Protein AF-A0A7J6R3Y2-F1 (afdb_monomer_lite)

Secondary structure (DSSP, 8-state):
--------------------------------TT----HHHHHHHHHHHHHH-HHHHHHHHHHHHHHHHHHHHT-HHHHHHHHHH--TTSS-HHHHHHHHHIIIIIS--HHHHHHHHHHH---TTTSTTTTTHHHHHHHH--GGGHHHHHHHHHIIIIIS---TT-B--TTT-TTSTT-BHHHHHHHTT-HHHHHHHHHTT--TT-S--

InterPro domains:
  IPR036770 Ankyrin repeat-containing domain superfamily [G3DSA:1.25.40.20] (41-209)
  IPR036770 Ankyrin repeat-containing domain superfamily [SSF48403] (66-205)

Organism: Perkinsus olseni (NCBI:txid32597)

Sequence (209 aa):
MVIRSSSRQGAEISVGTLGFDRGTPTTASLGTVLYFRDEQAEEERISALKAEDPIAWQDCYVSSLALRKACEAGLKEDVKEILAAAHSGDFVPSLVHSAFLDACVARLDGEIARLLVHHGGLLVKGIPGNENLVHRVCERATPEHFTKAKHMLQTLVVDLSMDINASCTLEERPDMFGHTALALAVQWRNPPLALELLALGADPNKGHR

Radius of gyration: 26.38 Å; chains: 1; bounding box: 68×70×86 Å

Structure (mmCIF, N/CA/C/O backbone):
data_AF-A0A7J6R3Y2-F1
#
_entry.id   AF-A0A7J6R3Y2-F1
#
loop_
_atom_site.group_PDB
_atom_site.id
_atom_site.type_symbol
_atom_site.label_atom_id
_atom_site.label_alt_id
_atom_site.label_comp_id
_atom_site.label_asym_id
_atom_site.label_entity_id
_atom_site.label_seq_id
_atom_site.pdbx_PDB_ins_code
_atom_site.Cartn_x
_atom_site.Cartn_y
_atom_site.Cartn_z
_atom_site.occupancy
_atom_site.B_iso_or_equiv
_atom_site.auth_seq_id
_atom_site.auth_comp_id
_atom_site.auth_asym_id
_atom_site.auth_atom_id
_atom_site.pdbx_PDB_model_num
ATOM 1 N N . MET A 1 1 ? -46.897 -54.000 59.826 1.00 32.03 1 MET A N 1
ATOM 2 C CA . MET A 1 1 ? -46.093 -52.769 59.685 1.00 32.03 1 MET A CA 1
ATOM 3 C C . MET A 1 1 ? -46.312 -52.234 58.269 1.00 32.03 1 MET A C 1
ATOM 5 O O . MET A 1 1 ? -46.019 -52.978 57.351 1.00 32.03 1 MET A O 1
ATOM 9 N N . VAL A 1 2 ? -46.910 -51.031 58.156 1.00 32.03 2 VAL A N 1
ATOM 10 C CA . VAL A 1 2 ? -46.904 -50.046 57.029 1.00 32.03 2 VAL A CA 1
ATOM 11 C C . VAL A 1 2 ? -47.327 -50.564 55.630 1.00 32.03 2 VAL A C 1
ATOM 13 O O . VAL A 1 2 ? -46.645 -51.384 55.040 1.00 32.03 2 VAL A O 1
ATOM 16 N N . ILE A 1 3 ? -48.547 -50.304 55.131 1.00 29.97 3 ILE A N 1
ATOM 17 C CA . ILE A 1 3 ? -49.085 -49.114 54.409 1.00 29.97 3 ILE A CA 1
ATOM 18 C C . ILE A 1 3 ? -48.429 -48.823 53.035 1.00 29.97 3 ILE A C 1
ATOM 20 O O . ILE A 1 3 ? -47.218 -48.802 52.880 1.00 29.97 3 ILE A O 1
ATOM 24 N N . ARG A 1 4 ? -49.315 -48.601 52.051 1.00 30.92 4 ARG A N 1
ATOM 25 C CA . ARG A 1 4 ? -49.162 -48.397 50.598 1.00 30.92 4 ARG A CA 1
ATOM 26 C C . ARG A 1 4 ? -48.256 -47.228 50.141 1.00 30.92 4 ARG A C 1
ATOM 28 O O . ARG A 1 4 ? -48.195 -46.194 50.793 1.00 30.92 4 ARG A O 1
ATOM 35 N N . SER A 1 5 ? -47.862 -47.343 48.863 1.00 30.81 5 SER A N 1
ATOM 36 C CA . SER A 1 5 ? -47.903 -46.331 47.776 1.00 30.81 5 SER A CA 1
ATOM 37 C C . SER A 1 5 ? -46.622 -45.597 47.328 1.00 30.81 5 SER A C 1
ATOM 39 O O . SER A 1 5 ? -45.884 -45.042 48.128 1.00 30.81 5 SER A O 1
ATOM 41 N N . SER A 1 6 ? -46.514 -45.521 45.990 1.00 32.22 6 SER A N 1
ATOM 42 C CA . SER A 1 6 ? -46.007 -44.413 45.158 1.00 32.22 6 SER A CA 1
ATOM 43 C C . SER A 1 6 ? -44.510 -44.270 44.844 1.00 32.22 6 SER A C 1
ATOM 45 O O . SER A 1 6 ? -43.692 -44.003 45.709 1.00 32.22 6 SER A O 1
ATOM 47 N N . SER A 1 7 ? -44.248 -44.306 43.526 1.00 34.66 7 SER A N 1
ATOM 48 C CA . SER A 1 7 ? -43.478 -43.341 42.716 1.00 34.66 7 SER A CA 1
ATOM 49 C C . SER A 1 7 ? -42.093 -42.896 43.199 1.00 34.66 7 SER A C 1
ATOM 51 O O . SER A 1 7 ? -41.984 -42.191 44.197 1.00 34.66 7 SER A O 1
ATOM 53 N N . ARG A 1 8 ? -41.064 -43.135 42.370 1.00 35.56 8 ARG A N 1
ATOM 54 C CA . ARG A 1 8 ? -40.227 -42.063 41.792 1.00 35.56 8 ARG A CA 1
ATOM 55 C C . ARG A 1 8 ? -39.184 -42.610 40.817 1.00 35.56 8 ARG A C 1
ATOM 57 O O . ARG A 1 8 ? -38.510 -43.596 41.088 1.00 35.56 8 ARG A O 1
ATOM 64 N N . GLN A 1 9 ? -39.079 -41.911 39.692 1.00 36.34 9 GLN A N 1
ATOM 65 C CA . GLN A 1 9 ? -37.972 -41.949 38.743 1.00 36.34 9 GLN A CA 1
ATOM 66 C C . GLN A 1 9 ? -36.638 -41.711 39.465 1.00 36.34 9 GLN A C 1
ATOM 68 O O . GLN A 1 9 ? -36.515 -40.758 40.235 1.00 36.34 9 GLN A O 1
ATOM 73 N N . GLY A 1 10 ? -35.648 -42.555 39.180 1.00 31.84 10 GLY A N 1
ATOM 74 C CA . GLY A 1 10 ? -34.243 -42.334 39.498 1.00 31.84 10 GLY A CA 1
ATOM 75 C C . GLY A 1 10 ? -33.459 -42.301 38.193 1.00 31.84 10 GLY A C 1
ATOM 76 O O . GLY A 1 10 ? -33.460 -43.278 37.452 1.00 31.84 10 GLY A O 1
ATOM 77 N N . ALA A 1 11 ? -32.865 -41.150 37.895 1.00 30.83 11 ALA A N 1
ATOM 78 C CA . ALA A 1 11 ? -31.936 -40.961 36.794 1.00 30.83 11 ALA A CA 1
ATOM 79 C C . ALA A 1 11 ? -30.619 -41.685 37.110 1.00 30.83 11 ALA A C 1
ATOM 81 O O . ALA A 1 11 ? -29.986 -41.388 38.123 1.00 30.83 11 ALA A O 1
ATOM 82 N N . GLU A 1 12 ? -30.199 -42.605 36.243 1.00 32.31 12 GLU A N 1
ATOM 83 C CA . GLU A 1 12 ? -28.845 -43.153 36.269 1.00 32.31 12 GLU A CA 1
ATOM 84 C C . GLU A 1 12 ? -27.931 -42.291 35.395 1.00 32.31 12 GLU A C 1
ATOM 86 O O . GLU A 1 12 ? -28.090 -42.178 34.181 1.00 32.31 12 GLU A O 1
ATOM 91 N N . ILE A 1 13 ? -26.971 -41.657 36.062 1.00 31.17 13 ILE A N 1
ATOM 92 C CA . ILE A 1 13 ? -25.821 -40.984 35.472 1.00 31.17 13 ILE A CA 1
ATOM 93 C C . ILE A 1 13 ? -24.807 -42.077 35.123 1.00 31.17 13 ILE A C 1
ATOM 95 O O . ILE A 1 13 ? -24.330 -42.772 36.017 1.00 31.17 13 ILE A O 1
ATOM 99 N N . SER A 1 14 ? -24.445 -42.209 33.847 1.00 32.06 14 SER A N 1
ATOM 100 C CA . SER A 1 14 ? -23.273 -42.982 33.421 1.00 32.06 14 SER A CA 1
ATOM 101 C C . SER A 1 14 ? -22.237 -42.042 32.810 1.00 32.06 14 SER A C 1
ATOM 103 O O . SER A 1 14 ? -22.471 -41.413 31.781 1.00 32.06 14 SER A O 1
ATOM 105 N N . VAL A 1 15 ? -21.101 -41.933 33.499 1.00 30.45 15 VAL A N 1
ATOM 106 C CA . VAL A 1 15 ? -19.889 -41.209 33.101 1.00 30.45 15 VAL A CA 1
ATOM 107 C C . VAL A 1 15 ? -18.922 -42.204 32.451 1.00 30.45 15 VAL A C 1
ATOM 109 O O . VAL A 1 15 ? -18.693 -43.275 33.006 1.00 30.45 15 VAL A O 1
ATOM 112 N N . GLY A 1 16 ? -18.312 -41.817 31.326 1.00 27.28 16 GLY A N 1
ATOM 113 C CA . GLY A 1 16 ? -17.195 -42.513 30.667 1.00 27.28 16 GLY A CA 1
ATOM 114 C C . GLY A 1 16 ? -17.531 -42.837 29.211 1.00 27.28 16 GLY A C 1
ATOM 115 O O . GLY A 1 16 ? -18.373 -43.676 28.933 1.00 27.28 16 GLY A O 1
ATOM 116 N N . THR A 1 17 ? -16.920 -42.215 28.205 1.00 30.12 17 THR A N 1
ATOM 117 C CA . THR A 1 17 ? -15.479 -42.303 27.932 1.00 30.12 17 THR A CA 1
ATOM 118 C C . THR A 1 17 ? -15.053 -41.116 27.058 1.00 30.12 17 THR A C 1
ATOM 120 O O . THR A 1 17 ? -15.631 -40.890 25.998 1.00 30.12 17 THR A O 1
ATOM 123 N N . LEU A 1 18 ? -14.047 -40.354 27.499 1.00 30.80 18 LEU A N 1
ATOM 124 C CA . LEU A 1 18 ? -13.395 -39.294 26.722 1.00 30.80 18 LEU A CA 1
ATOM 125 C C . LEU A 1 18 ? -12.544 -39.925 25.611 1.00 30.80 18 LEU A C 1
ATOM 127 O O . LEU A 1 18 ? -11.409 -40.339 25.844 1.00 30.80 18 LEU A O 1
ATOM 131 N N . GLY A 1 19 ? -13.102 -39.999 24.405 1.00 28.12 19 GLY A N 1
ATOM 132 C CA . GLY A 1 19 ? -12.339 -40.210 23.181 1.00 28.12 19 GLY A CA 1
ATOM 133 C C . GLY A 1 19 ? -11.691 -38.896 22.753 1.00 28.12 19 GLY A C 1
ATOM 134 O O . GLY A 1 19 ? -12.372 -37.996 22.273 1.00 28.12 19 GLY A O 1
ATOM 135 N N . PHE A 1 20 ? -10.380 -38.780 22.964 1.00 32.75 20 PHE A N 1
ATOM 136 C CA . PHE A 1 20 ? -9.537 -37.741 22.376 1.00 32.75 20 PHE A CA 1
ATOM 137 C C . PHE A 1 20 ? -9.461 -37.979 20.863 1.00 32.75 20 PHE A C 1
ATOM 139 O O . PHE A 1 20 ? -8.591 -38.715 20.394 1.00 32.75 20 PHE A O 1
ATOM 146 N N . ASP A 1 21 ? -10.373 -37.376 20.103 1.00 31.25 21 ASP A N 1
ATOM 147 C CA . ASP A 1 21 ? -10.231 -37.310 18.653 1.00 31.25 21 ASP A CA 1
ATOM 148 C C . ASP A 1 21 ? -9.335 -36.114 18.319 1.00 31.25 21 ASP A C 1
ATOM 150 O O . ASP A 1 21 ? -9.649 -34.956 18.611 1.00 31.25 21 ASP A O 1
ATOM 154 N N . ARG A 1 22 ? -8.141 -36.414 17.804 1.00 33.34 22 ARG A N 1
ATOM 155 C CA . ARG A 1 22 ? -7.141 -35.419 17.412 1.00 33.34 22 ARG A CA 1
ATOM 156 C C . ARG A 1 22 ? -7.650 -34.711 16.165 1.00 33.34 22 ARG A C 1
ATOM 158 O O . ARG A 1 22 ? -7.383 -35.149 15.050 1.00 33.34 22 ARG A O 1
ATOM 165 N N . GLY A 1 23 ? -8.374 -33.617 16.381 1.00 28.16 23 GLY A N 1
ATOM 166 C CA . GLY A 1 23 ? -8.773 -32.692 15.332 1.00 28.16 23 GLY A CA 1
ATOM 167 C C . GLY A 1 23 ? -7.561 -32.292 14.495 1.00 28.16 23 GLY A C 1
ATOM 168 O O . GLY A 1 23 ? -6.593 -31.718 14.993 1.00 28.16 23 GLY A O 1
ATOM 169 N N . THR A 1 24 ? -7.622 -32.625 13.211 1.00 30.45 24 THR A N 1
ATOM 170 C CA . THR A 1 24 ? -6.847 -31.971 12.160 1.00 30.45 24 THR A CA 1
ATOM 171 C C . THR A 1 24 ? -6.959 -30.453 12.331 1.00 30.45 24 THR A C 1
ATOM 173 O O . THR A 1 24 ? -8.055 -29.986 12.649 1.00 30.45 24 THR A O 1
ATOM 176 N N . PRO A 1 25 ? -5.885 -29.669 12.130 1.00 31.06 25 PRO A N 1
ATOM 177 C CA . PRO A 1 25 ? -5.959 -28.222 12.250 1.00 31.06 25 PRO A CA 1
ATOM 178 C C . PRO A 1 25 ? -6.818 -27.699 11.100 1.00 31.06 25 PRO A C 1
ATOM 180 O O . PRO A 1 25 ? -6.343 -27.481 9.988 1.00 31.06 25 PRO A O 1
ATOM 183 N N . THR A 1 26 ? -8.114 -27.549 11.357 1.00 29.88 26 THR A N 1
ATO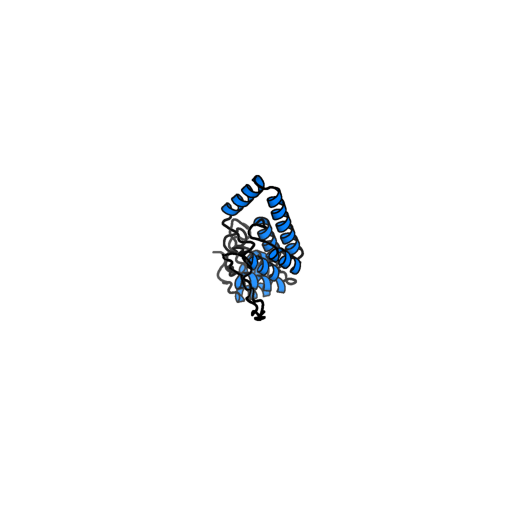M 184 C CA . THR A 1 26 ? -9.007 -26.793 10.497 1.00 29.88 26 THR A CA 1
ATOM 185 C C . THR A 1 26 ? -8.473 -25.373 10.527 1.00 29.88 26 THR A C 1
ATOM 187 O O . THR A 1 26 ? -8.480 -24.729 11.574 1.00 29.88 26 THR A O 1
ATOM 190 N N . THR A 1 27 ? -7.936 -24.920 9.398 1.00 34.81 27 THR A N 1
ATOM 191 C CA . THR A 1 27 ? -7.616 -23.520 9.130 1.00 34.81 27 THR A CA 1
ATOM 192 C C . THR A 1 27 ? -8.840 -22.695 9.492 1.00 34.81 27 THR A C 1
ATOM 194 O O . THR A 1 27 ? -9.813 -22.661 8.737 1.00 34.81 27 THR A O 1
ATOM 197 N N . ALA A 1 28 ? -8.821 -22.110 10.689 1.00 32.22 28 ALA A N 1
ATOM 198 C CA . ALA A 1 28 ? -9.821 -21.162 11.120 1.00 32.22 28 ALA A CA 1
ATOM 199 C C . ALA A 1 28 ? -9.834 -20.057 10.070 1.00 32.22 28 ALA A C 1
ATOM 201 O O . ALA A 1 28 ? -8.809 -19.423 9.815 1.00 32.22 28 ALA A O 1
ATOM 202 N N . SER A 1 29 ? -10.974 -19.886 9.409 1.00 36.78 29 SER A N 1
ATOM 203 C CA . SER A 1 29 ? -11.235 -18.704 8.612 1.00 36.78 29 SER A CA 1
ATOM 204 C C . SER A 1 29 ? -11.040 -17.510 9.540 1.00 36.78 29 SER A C 1
ATOM 206 O O . SER A 1 29 ? -11.885 -17.265 10.404 1.00 36.78 29 SER A O 1
ATOM 208 N N . LEU A 1 30 ? -9.906 -16.821 9.418 1.00 43.78 30 LEU A N 1
ATOM 209 C CA . LEU A 1 30 ? -9.722 -15.499 9.994 1.00 43.78 30 LEU A CA 1
ATOM 210 C C . LEU A 1 30 ? -10.855 -14.646 9.424 1.00 43.78 30 LEU A C 1
ATOM 212 O O . LEU A 1 30 ? -10.861 -14.321 8.238 1.00 43.78 30 LEU A O 1
ATOM 216 N N . GLY A 1 31 ? -11.891 -14.426 10.235 1.00 50.31 31 GLY A N 1
ATOM 217 C CA . GLY A 1 31 ? -13.045 -13.628 9.848 1.00 50.31 31 GLY A CA 1
ATOM 218 C C . GLY A 1 31 ? -12.569 -12.243 9.434 1.00 50.31 31 GLY A C 1
ATOM 219 O O . GLY A 1 31 ? -11.625 -11.717 10.013 1.00 50.31 31 GLY A O 1
ATOM 220 N N . THR A 1 32 ? -13.175 -11.665 8.403 1.00 59.12 32 THR A N 1
ATOM 221 C CA . THR A 1 32 ? -12.821 -10.324 7.931 1.00 59.12 32 THR A CA 1
ATOM 222 C C . THR A 1 32 ? -13.175 -9.298 9.012 1.00 59.12 32 THR A C 1
ATOM 224 O O . THR A 1 32 ? -14.333 -8.918 9.173 1.00 59.12 32 THR A O 1
ATOM 227 N N . VAL A 1 33 ? -12.176 -8.882 9.787 1.00 59.94 33 VAL A N 1
ATOM 228 C CA . VAL A 1 33 ? -12.306 -7.981 10.938 1.00 59.94 33 VAL A CA 1
ATOM 229 C C . VAL A 1 33 ? -12.443 -6.524 10.491 1.00 59.94 33 VAL A C 1
ATOM 231 O O . VAL A 1 33 ? -13.285 -5.802 11.013 1.00 59.94 33 VAL A O 1
ATOM 234 N N . LEU A 1 34 ? -11.671 -6.089 9.490 1.00 60.53 34 LEU A N 1
ATOM 235 C CA . LEU A 1 34 ? -11.664 -4.687 9.029 1.00 60.53 34 LEU A CA 1
ATOM 236 C C . LEU A 1 34 ? -12.665 -4.413 7.896 1.00 60.53 34 LEU A C 1
ATOM 238 O O . LEU A 1 34 ? -12.470 -3.453 7.164 1.00 60.53 34 LEU A O 1
ATOM 242 N N . TYR A 1 35 ? -13.695 -5.250 7.713 1.00 58.34 35 TYR A N 1
ATOM 243 C CA . TYR A 1 35 ? -14.605 -5.156 6.565 1.00 58.34 35 TYR A CA 1
ATOM 244 C C . TYR A 1 35 ? -15.147 -3.731 6.376 1.00 58.34 35 TYR A C 1
ATOM 246 O O . TYR A 1 35 ? -15.948 -3.249 7.180 1.00 58.34 35 TYR A O 1
ATOM 254 N N . PHE A 1 36 ? -14.741 -3.082 5.284 1.00 62.62 36 PHE A N 1
ATOM 255 C CA . PHE A 1 36 ? -15.231 -1.759 4.921 1.00 62.62 36 PHE A CA 1
ATOM 256 C C . PHE A 1 36 ? -16.515 -1.897 4.109 1.00 62.62 36 PHE A C 1
ATOM 258 O O . PHE A 1 36 ? -16.525 -2.474 3.019 1.00 62.62 36 PHE A O 1
ATOM 265 N N . ARG A 1 37 ? -17.618 -1.386 4.666 1.00 57.72 37 ARG A N 1
ATOM 266 C CA . ARG A 1 37 ? -18.842 -1.124 3.901 1.00 57.72 37 ARG A CA 1
ATOM 267 C C . ARG A 1 37 ? -18.604 0.045 2.939 1.00 57.72 37 ARG A C 1
ATOM 269 O O . ARG A 1 37 ? -17.533 0.642 2.927 1.00 57.72 37 ARG A O 1
ATOM 276 N N . ASP A 1 38 ? -19.621 0.344 2.137 1.00 69.88 38 ASP A N 1
ATOM 277 C CA . ASP A 1 38 ? -19.720 1.611 1.412 1.00 69.88 38 ASP A CA 1
ATOM 278 C C . ASP A 1 38 ? -19.323 2.801 2.310 1.00 69.88 38 ASP A C 1
ATOM 280 O O . ASP A 1 38 ? -19.672 2.818 3.495 1.00 69.88 38 ASP A O 1
ATOM 284 N N . GLU A 1 39 ? -18.579 3.762 1.755 1.00 69.81 39 GLU A N 1
ATOM 285 C CA . GLU A 1 39 ? -17.959 4.870 2.502 1.00 69.81 39 GLU A CA 1
ATOM 286 C C . GLU A 1 39 ? -19.005 5.643 3.315 1.00 69.81 39 GLU A C 1
ATOM 288 O O . GLU A 1 39 ? -18.815 5.882 4.507 1.00 69.81 39 GLU A O 1
ATOM 293 N N . GLN A 1 40 ? -20.165 5.913 2.709 1.00 75.19 40 GLN A N 1
ATOM 294 C CA . GLN A 1 40 ? -21.273 6.616 3.358 1.00 75.19 40 GLN A CA 1
ATOM 295 C C . GLN A 1 40 ? -21.840 5.839 4.548 1.00 75.19 40 GLN A C 1
ATOM 297 O O . GLN A 1 40 ? -22.025 6.396 5.629 1.00 75.19 40 GLN A O 1
ATOM 302 N N . ALA A 1 41 ? -22.073 4.535 4.385 1.00 77.69 41 ALA A N 1
ATOM 303 C CA . ALA A 1 41 ? -22.613 3.694 5.454 1.00 77.69 41 ALA A CA 1
ATOM 304 C C . ALA A 1 41 ? -21.674 3.626 6.669 1.00 77.69 41 ALA A C 1
ATOM 306 O O . ALA A 1 41 ? -22.111 3.460 7.811 1.00 77.69 41 ALA A O 1
ATOM 307 N N . GLU A 1 42 ? -20.376 3.737 6.424 1.00 77.56 42 GLU A N 1
ATOM 308 C CA . GLU A 1 42 ? -19.362 3.668 7.458 1.00 77.56 42 GLU A CA 1
ATOM 309 C C . GLU A 1 42 ? -19.137 5.022 8.151 1.00 77.56 42 GLU A C 1
ATOM 311 O O . GLU A 1 42 ? -18.963 5.072 9.372 1.00 77.56 42 GLU A O 1
ATOM 316 N N . GLU A 1 43 ? -19.248 6.130 7.415 1.00 80.69 43 GLU A N 1
ATOM 317 C CA . GLU A 1 43 ? -19.339 7.473 7.995 1.00 80.69 43 GLU A CA 1
ATOM 318 C C . GLU A 1 43 ? -20.570 7.622 8.895 1.00 80.69 43 GLU A C 1
ATOM 320 O O . GLU A 1 43 ? -20.458 8.132 10.015 1.00 80.69 43 GLU A O 1
ATOM 325 N N . GLU A 1 44 ? -21.729 7.126 8.454 1.00 85.44 44 GLU A N 1
ATOM 326 C CA . GLU A 1 44 ? -22.960 7.105 9.247 1.00 85.44 44 GLU A CA 1
ATOM 327 C C . GLU A 1 44 ? -22.788 6.280 10.525 1.00 85.44 44 GLU A C 1
ATOM 329 O O . GLU A 1 44 ? -23.127 6.757 11.611 1.00 85.44 44 GLU A O 1
ATOM 334 N N . ARG A 1 45 ? -22.188 5.083 10.427 1.00 84.75 45 ARG A N 1
ATOM 335 C CA . ARG A 1 45 ? -21.880 4.237 11.592 1.00 84.75 45 ARG A CA 1
ATOM 336 C C . ARG A 1 45 ? -20.999 4.971 12.598 1.00 84.75 45 ARG A C 1
ATOM 338 O O . ARG A 1 45 ? -21.280 4.941 13.794 1.00 84.75 45 ARG A O 1
ATOM 345 N N . ILE A 1 46 ? -19.937 5.625 12.132 1.00 84.06 46 ILE A N 1
ATOM 346 C CA . ILE A 1 46 ? -19.005 6.360 12.997 1.00 84.06 46 ILE A CA 1
ATOM 347 C C . ILE A 1 46 ? -19.677 7.582 13.621 1.00 84.06 46 ILE A C 1
ATOM 349 O O . ILE A 1 46 ? -19.441 7.880 14.793 1.00 84.06 46 ILE A O 1
ATOM 353 N N . SER A 1 47 ? -20.500 8.297 12.856 1.00 86.50 47 SER A N 1
ATOM 354 C CA . SER A 1 47 ? -21.257 9.450 13.345 1.00 86.50 47 SER A CA 1
ATOM 355 C C . SER A 1 47 ? -22.242 9.037 14.443 1.00 86.50 47 SER A C 1
ATOM 357 O O . SER A 1 47 ? -22.264 9.654 15.510 1.00 86.50 47 SER A O 1
ATOM 359 N N . ALA A 1 48 ? -22.975 7.939 14.231 1.00 87.62 48 ALA A N 1
ATOM 360 C CA . ALA A 1 48 ? -23.867 7.357 15.229 1.00 87.62 48 ALA A CA 1
ATOM 361 C C . ALA A 1 48 ? -23.095 6.904 16.477 1.00 87.62 48 ALA A C 1
ATOM 363 O O . ALA A 1 48 ? -23.446 7.299 17.585 1.00 87.62 48 ALA A O 1
ATOM 364 N N . LEU A 1 49 ? -21.983 6.180 16.306 1.00 87.12 49 LEU A N 1
ATOM 365 C CA . LEU A 1 49 ? -21.156 5.706 17.420 1.00 87.12 49 LEU A CA 1
ATOM 366 C C . LEU A 1 49 ? -20.637 6.864 18.284 1.00 87.12 49 LEU A C 1
ATOM 368 O O . LEU A 1 49 ? -20.694 6.795 19.506 1.00 87.12 49 LEU A O 1
ATOM 372 N N . LYS A 1 50 ? -20.194 7.964 17.662 1.00 89.00 50 LYS A N 1
ATOM 373 C CA . LYS A 1 50 ? -19.757 9.175 18.378 1.00 89.00 50 LYS A CA 1
ATOM 374 C C . LYS A 1 50 ? -20.868 9.821 19.204 1.00 89.00 50 LYS A C 1
ATOM 376 O O . LYS A 1 50 ? -20.570 10.421 20.235 1.00 89.00 50 LYS A O 1
ATOM 381 N N . ALA A 1 51 ? -22.109 9.766 18.726 1.00 90.44 51 ALA A N 1
ATOM 382 C CA . ALA A 1 51 ? -23.252 10.390 19.383 1.00 90.44 51 ALA A CA 1
ATOM 383 C C . ALA A 1 51 ? -23.849 9.505 20.487 1.00 90.44 51 ALA A C 1
ATOM 385 O O . ALA A 1 51 ? -24.240 10.017 21.535 1.00 90.44 51 ALA A O 1
ATOM 386 N N . GLU A 1 52 ? -23.922 8.196 20.249 1.00 93.06 52 GLU A N 1
ATOM 387 C CA . GLU A 1 52 ? -24.596 7.229 21.118 1.00 93.06 52 GLU A CA 1
ATOM 388 C C . GLU A 1 52 ? -23.676 6.677 22.211 1.00 93.06 52 GLU A C 1
ATOM 390 O O . GLU A 1 52 ? -24.101 6.567 23.362 1.00 93.06 52 GLU A O 1
ATOM 395 N N . ASP A 1 53 ? -22.416 6.374 21.878 1.00 92.38 53 ASP A N 1
ATOM 396 C CA . ASP A 1 53 ? -21.438 5.813 22.814 1.00 92.38 53 ASP A CA 1
ATOM 397 C C . ASP A 1 53 ? -20.029 6.405 22.597 1.00 92.38 53 ASP A C 1
ATOM 399 O O . ASP A 1 53 ? -19.169 5.827 21.918 1.00 92.38 53 ASP A O 1
ATOM 403 N N . PRO A 1 54 ? -19.750 7.569 23.215 1.00 91.06 54 PRO A N 1
ATOM 404 C CA . PRO A 1 54 ? -18.449 8.221 23.115 1.00 91.06 54 PRO A CA 1
ATOM 405 C C . PRO A 1 54 ? -17.280 7.374 23.636 1.00 91.06 54 PRO A C 1
ATOM 407 O O . PRO A 1 54 ? -16.144 7.598 23.215 1.00 91.06 54 PRO A O 1
ATOM 410 N N . ILE A 1 55 ? -17.532 6.432 24.554 1.00 90.75 55 ILE A N 1
ATOM 411 C CA . ILE A 1 55 ? -16.491 5.567 25.123 1.00 90.75 55 ILE A CA 1
ATOM 412 C C . ILE A 1 55 ? -16.124 4.493 24.102 1.00 90.75 55 ILE A C 1
ATOM 414 O O . ILE A 1 55 ? -14.949 4.359 23.769 1.00 90.75 55 ILE A O 1
ATOM 418 N N . ALA A 1 56 ? -17.116 3.815 23.520 1.00 88.12 56 ALA A N 1
ATOM 419 C CA . ALA A 1 56 ? -16.873 2.851 22.450 1.00 88.12 56 ALA A CA 1
ATOM 420 C C . ALA A 1 56 ? -16.208 3.504 21.224 1.00 88.12 56 ALA A C 1
ATOM 422 O O . ALA A 1 56 ? -15.303 2.922 20.621 1.00 88.12 56 ALA A O 1
ATOM 423 N N . TRP A 1 57 ? -16.589 4.742 20.878 1.00 90.75 57 TRP A N 1
ATOM 424 C CA . TRP A 1 57 ? -15.876 5.520 19.859 1.00 90.75 57 TRP A CA 1
ATOM 425 C C . TRP A 1 57 ? -14.400 5.738 20.226 1.00 90.75 57 TRP A C 1
ATOM 427 O O . TRP A 1 57 ? -13.519 5.546 19.384 1.00 90.75 57 TRP A O 1
ATOM 437 N N . GLN A 1 58 ? -14.119 6.142 21.467 1.00 92.06 58 GLN A N 1
ATOM 438 C CA . GLN A 1 58 ? -12.753 6.379 21.926 1.00 92.06 58 GLN A CA 1
ATOM 439 C C . GLN A 1 58 ? -11.912 5.094 21.872 1.00 92.06 58 GLN A C 1
ATOM 441 O O . GLN A 1 58 ? -10.774 5.144 21.404 1.00 92.06 58 GLN A O 1
ATOM 446 N N . ASP A 1 59 ? -12.467 3.954 22.281 1.00 90.81 59 ASP A N 1
ATOM 447 C CA . ASP A 1 59 ? -11.787 2.654 22.239 1.00 90.81 59 ASP A CA 1
ATOM 448 C C . ASP A 1 59 ? -11.498 2.207 20.799 1.00 90.81 59 ASP A C 1
ATOM 450 O O . ASP A 1 59 ? -10.381 1.781 20.483 1.00 90.81 59 ASP A O 1
ATOM 454 N N . CYS A 1 60 ? -12.465 2.394 19.896 1.00 89.62 60 CYS A N 1
ATOM 455 C CA . CYS A 1 60 ? -12.298 2.157 18.463 1.00 89.62 60 CYS A CA 1
ATOM 456 C C . CYS A 1 60 ? -11.178 3.034 17.873 1.00 89.62 60 CYS A C 1
ATOM 458 O O . CYS A 1 60 ? -10.289 2.565 17.149 1.00 89.62 60 CYS A O 1
ATOM 460 N N . TYR A 1 61 ? -11.163 4.321 18.228 1.00 91.88 61 TYR A N 1
ATOM 461 C CA . TYR A 1 61 ? -10.139 5.261 17.779 1.00 91.88 61 TYR A CA 1
ATOM 462 C C . TYR A 1 61 ? -8.745 4.897 18.310 1.00 91.88 61 TYR A C 1
ATOM 464 O O . TYR A 1 61 ? -7.771 4.909 17.553 1.00 91.88 61 TYR A O 1
ATOM 472 N N . VAL A 1 62 ? -8.633 4.535 19.591 1.00 92.81 62 VAL A N 1
ATOM 473 C CA . VAL A 1 62 ? -7.364 4.135 20.220 1.00 92.81 62 VAL A CA 1
ATOM 474 C C . VAL A 1 62 ? -6.827 2.847 19.600 1.00 92.81 62 VAL A C 1
ATOM 476 O O . VAL A 1 62 ? -5.646 2.803 19.251 1.00 92.81 62 VAL A O 1
ATOM 479 N N . SER A 1 63 ? -7.678 1.843 19.383 1.00 92.00 63 SER A N 1
ATOM 480 C CA . SER A 1 63 ? -7.304 0.583 18.723 1.00 92.00 63 SER A CA 1
A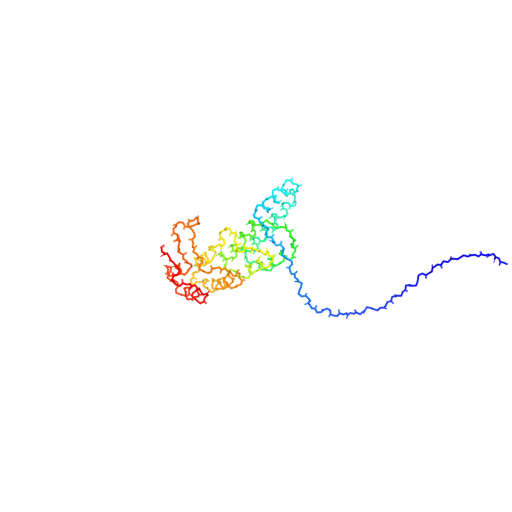TOM 481 C C . SER A 1 63 ? -6.802 0.823 17.296 1.00 92.00 63 SER A C 1
ATOM 483 O O . SER A 1 63 ? -5.756 0.311 16.892 1.00 92.00 63 SER A O 1
ATOM 485 N N . SER A 1 64 ? -7.478 1.703 16.555 1.00 91.88 64 SER A N 1
ATOM 486 C CA . SER A 1 64 ? -7.067 2.117 15.206 1.00 91.88 64 SER A CA 1
ATOM 487 C C . SER A 1 64 ? -5.734 2.857 15.188 1.00 91.88 64 SER A C 1
ATOM 489 O O . SER A 1 64 ? -4.899 2.635 14.309 1.00 91.88 64 SER A O 1
ATOM 491 N N . LEU A 1 65 ? -5.505 3.730 16.170 1.00 93.62 65 LEU A N 1
ATOM 492 C CA . LEU A 1 65 ? -4.247 4.453 16.303 1.00 93.62 65 LEU A CA 1
ATOM 493 C C . LEU A 1 65 ? -3.097 3.511 16.681 1.00 93.62 65 LEU A C 1
ATOM 495 O O . LEU A 1 65 ? -1.990 3.676 16.168 1.00 93.62 65 LEU A O 1
ATOM 499 N N . ALA A 1 66 ? -3.350 2.532 17.552 1.00 93.81 66 ALA A N 1
ATOM 500 C CA . ALA A 1 66 ? -2.381 1.504 17.913 1.00 93.81 66 ALA A CA 1
ATOM 501 C C . ALA A 1 66 ? -1.983 0.674 16.685 1.00 93.81 66 ALA A C 1
ATOM 503 O O . ALA A 1 66 ? -0.791 0.543 16.407 1.00 93.81 66 ALA A O 1
ATOM 504 N N . LEU A 1 67 ? -2.965 0.224 15.893 1.00 92.56 67 LEU A N 1
ATOM 505 C CA . LEU A 1 67 ? -2.719 -0.492 14.640 1.00 92.56 67 LEU A CA 1
ATOM 506 C C . LEU A 1 67 ? -1.867 0.339 13.674 1.00 92.56 67 LEU A C 1
ATOM 508 O O . LEU A 1 67 ? -0.866 -0.153 13.149 1.00 92.56 67 LEU A O 1
ATOM 512 N N . ARG A 1 68 ? -2.220 1.615 13.465 1.00 92.31 68 ARG A N 1
ATOM 513 C CA . ARG A 1 68 ? -1.456 2.508 12.586 1.00 92.31 68 ARG A CA 1
ATOM 514 C C . ARG A 1 68 ? -0.019 2.690 13.065 1.00 92.31 68 ARG A C 1
ATOM 516 O O . ARG A 1 68 ? 0.894 2.565 12.256 1.00 92.31 68 ARG A O 1
ATOM 523 N N . LYS A 1 69 ? 0.198 2.939 14.359 1.00 94.12 69 LYS A N 1
ATOM 524 C CA . LYS A 1 69 ? 1.548 3.092 14.930 1.00 94.12 69 LYS A CA 1
ATOM 525 C C . LYS A 1 69 ? 2.374 1.814 14.805 1.00 94.12 69 LYS A C 1
ATOM 527 O O . LYS A 1 69 ? 3.557 1.890 14.484 1.00 94.12 69 LYS A O 1
ATOM 532 N N . ALA A 1 70 ? 1.760 0.649 15.011 1.00 93.69 70 ALA A N 1
ATOM 533 C CA . ALA A 1 70 ? 2.420 -0.636 14.800 1.00 93.69 70 ALA A CA 1
ATOM 534 C C . ALA A 1 70 ? 2.826 -0.817 13.325 1.00 93.69 70 ALA A C 1
ATOM 536 O O . ALA A 1 70 ? 3.959 -1.214 13.044 1.00 93.69 70 ALA A O 1
ATOM 537 N N . CYS A 1 71 ? 1.958 -0.434 12.380 1.00 92.00 71 CYS A N 1
ATOM 538 C CA . CYS A 1 71 ? 2.274 -0.434 10.948 1.00 92.00 71 CYS A CA 1
ATOM 539 C C . CYS A 1 71 ? 3.404 0.548 10.604 1.00 92.00 71 CYS A C 1
ATOM 541 O O . CYS A 1 71 ? 4.345 0.169 9.911 1.00 92.00 71 CYS A O 1
ATOM 543 N N . GLU A 1 72 ? 3.354 1.778 11.123 1.00 90.12 72 GLU A N 1
ATOM 544 C CA . GLU A 1 72 ? 4.367 2.825 10.926 1.00 90.12 72 GLU A CA 1
ATOM 545 C C . GLU A 1 72 ? 5.746 2.382 11.440 1.00 90.12 72 GLU A C 1
ATOM 547 O O . GLU A 1 72 ? 6.755 2.503 10.736 1.00 90.12 72 GLU A O 1
ATOM 552 N N . ALA A 1 73 ? 5.791 1.781 12.631 1.00 91.06 73 ALA A N 1
ATOM 553 C CA . ALA A 1 73 ? 7.006 1.217 13.214 1.00 91.06 73 ALA A CA 1
ATOM 554 C C . ALA A 1 73 ? 7.461 -0.078 12.509 1.00 91.06 73 ALA A C 1
ATOM 556 O O . ALA A 1 73 ? 8.651 -0.406 12.507 1.00 91.06 73 ALA A O 1
ATOM 557 N N . GLY A 1 74 ? 6.546 -0.781 11.837 1.00 90.81 74 GLY A N 1
ATOM 558 C CA . GLY A 1 74 ? 6.794 -2.064 11.180 1.00 90.81 74 GLY A CA 1
ATOM 559 C C . GLY A 1 74 ? 6.845 -3.252 12.126 1.00 90.81 74 GLY A C 1
ATOM 560 O O . GLY A 1 74 ? 7.577 -4.208 11.868 1.00 90.81 74 GLY A O 1
ATOM 561 N N . LEU A 1 75 ? 6.116 -3.170 13.233 1.00 93.56 75 LEU A N 1
ATOM 562 C CA . LEU A 1 75 ? 6.046 -4.203 14.256 1.00 93.56 75 LEU A CA 1
ATOM 563 C C . LEU A 1 75 ? 5.021 -5.253 13.823 1.00 93.56 75 LEU A C 1
ATOM 565 O O . LEU A 1 75 ? 3.836 -5.160 14.117 1.00 93.56 75 LEU A O 1
ATOM 569 N N . LYS A 1 76 ? 5.482 -6.229 13.037 1.00 92.25 76 LYS A N 1
ATOM 570 C CA . LYS A 1 76 ? 4.613 -7.223 12.386 1.00 92.25 76 LYS A CA 1
ATOM 571 C C . LYS A 1 76 ? 3.840 -8.089 13.373 1.00 92.25 76 LYS A C 1
ATOM 573 O O . LYS A 1 76 ? 2.680 -8.391 13.119 1.00 92.25 76 LYS A O 1
ATOM 578 N N . GLU A 1 77 ? 4.482 -8.492 14.465 1.00 93.00 77 GLU A N 1
ATOM 579 C CA . GLU A 1 77 ? 3.838 -9.316 15.489 1.00 93.00 77 GLU A CA 1
ATOM 580 C C . GLU A 1 77 ? 2.764 -8.513 16.227 1.00 93.00 77 GLU A C 1
ATOM 582 O O . GLU A 1 77 ? 1.630 -8.968 16.288 1.00 93.00 77 GLU A O 1
ATOM 587 N N . ASP A 1 78 ? 3.047 -7.265 16.612 1.00 93.44 78 ASP A N 1
ATOM 588 C CA . ASP A 1 78 ? 2.048 -6.358 17.189 1.00 93.44 78 ASP A CA 1
ATOM 589 C C . ASP A 1 78 ? 0.851 -6.155 16.246 1.00 93.44 78 ASP A C 1
ATOM 591 O O . ASP A 1 78 ? -0.298 -6.198 16.677 1.00 93.44 78 ASP A O 1
ATOM 595 N N . VAL A 1 79 ? 1.091 -5.983 14.937 1.00 92.00 79 VAL A N 1
ATOM 596 C CA . VAL A 1 79 ? 0.008 -5.892 13.942 1.00 92.00 79 VAL A CA 1
ATOM 597 C C . VAL A 1 79 ? -0.835 -7.170 13.938 1.00 92.00 79 VAL A C 1
ATOM 599 O O . VAL A 1 79 ? -2.061 -7.082 13.941 1.00 92.00 79 VAL A O 1
ATOM 602 N N . LYS A 1 80 ? -0.214 -8.356 13.959 1.00 91.44 80 LYS A N 1
ATOM 603 C CA . LYS A 1 80 ? -0.941 -9.636 14.009 1.00 91.44 80 LYS A CA 1
ATOM 604 C C . LYS A 1 80 ? -1.746 -9.777 15.296 1.00 91.44 80 LYS A C 1
ATOM 606 O O . LYS A 1 80 ? -2.896 -10.193 15.227 1.00 91.44 80 LYS A O 1
ATOM 611 N N . GLU A 1 81 ? -1.170 -9.426 16.441 1.00 91.19 81 GLU A N 1
ATOM 612 C CA . GLU A 1 81 ? -1.838 -9.498 17.744 1.00 91.19 81 GLU A CA 1
ATOM 613 C C . GLU A 1 81 ? -3.052 -8.567 17.802 1.00 91.19 81 GLU A C 1
ATOM 615 O O . GLU A 1 81 ? -4.142 -9.003 18.175 1.00 91.19 81 GLU A O 1
ATOM 620 N N . ILE A 1 82 ? -2.895 -7.317 17.352 1.00 90.94 82 ILE A N 1
ATOM 621 C CA . ILE A 1 82 ? -3.990 -6.340 17.287 1.00 90.94 82 ILE A CA 1
ATOM 622 C C . ILE A 1 82 ? -5.106 -6.846 16.367 1.00 90.94 82 ILE A C 1
ATOM 624 O O . ILE A 1 82 ? -6.277 -6.799 16.736 1.00 90.94 82 ILE A O 1
ATOM 628 N N . LEU A 1 83 ? -4.762 -7.360 15.182 1.00 89.25 83 LEU A N 1
ATOM 629 C CA . LEU A 1 83 ? -5.750 -7.879 14.231 1.00 89.25 83 LEU A CA 1
ATOM 630 C C . LEU A 1 83 ? -6.414 -9.178 14.706 1.00 89.25 83 LEU A C 1
ATOM 632 O O . LEU A 1 83 ? -7.564 -9.427 14.353 1.00 89.25 83 LEU A O 1
ATOM 636 N N . ALA A 1 84 ? -5.715 -10.007 15.485 1.00 87.75 84 ALA A N 1
ATOM 637 C CA . ALA A 1 84 ? -6.252 -11.249 16.037 1.00 87.75 84 ALA A CA 1
ATOM 638 C C . ALA A 1 84 ? -7.212 -11.012 17.211 1.00 87.75 84 ALA A C 1
ATOM 640 O O . ALA A 1 84 ? -8.128 -11.807 17.413 1.00 87.75 84 ALA A O 1
ATOM 641 N N . ALA A 1 85 ? -7.002 -9.943 17.982 1.00 87.62 85 ALA A N 1
ATOM 642 C CA . ALA A 1 85 ? -7.856 -9.576 19.111 1.00 87.62 85 ALA A CA 1
ATOM 643 C C . ALA A 1 85 ? -9.109 -8.781 18.706 1.00 87.62 85 ALA A C 1
ATOM 645 O O . ALA A 1 85 ? -10.008 -8.601 19.527 1.00 87.62 85 ALA A O 1
ATOM 646 N N . ALA A 1 86 ? -9.154 -8.281 17.473 1.00 86.56 86 ALA A N 1
ATOM 647 C CA . ALA A 1 86 ? -10.172 -7.342 17.043 1.00 86.56 86 ALA A CA 1
ATOM 648 C C . ALA A 1 86 ? -11.418 -8.002 16.435 1.00 86.56 86 ALA A C 1
ATOM 650 O O . ALA A 1 86 ? -11.376 -9.085 15.846 1.00 86.56 86 ALA A O 1
ATOM 651 N N . HIS A 1 87 ? -12.532 -7.285 16.543 1.00 82.62 87 HIS A N 1
ATOM 652 C CA . HIS A 1 87 ? -13.852 -7.640 16.041 1.00 82.62 87 HIS A CA 1
ATOM 653 C C . HIS A 1 87 ? -14.314 -6.650 14.966 1.00 82.62 87 HIS A C 1
ATOM 655 O O . HIS A 1 87 ? -13.769 -5.558 14.787 1.00 82.62 87 HIS A O 1
ATOM 661 N N . SER A 1 88 ? -15.341 -7.043 14.213 1.00 78.94 88 SER A N 1
ATOM 662 C CA . SER A 1 88 ? -15.925 -6.184 13.186 1.00 78.94 88 SER A CA 1
ATOM 663 C C . SER A 1 88 ? -16.442 -4.877 13.789 1.00 78.94 88 SER A C 1
ATOM 665 O O . SER A 1 88 ? -17.323 -4.890 14.644 1.00 78.94 88 SER A O 1
ATOM 667 N N . GLY A 1 89 ? -15.927 -3.749 13.294 1.00 78.44 89 GLY A N 1
ATOM 668 C CA . GLY A 1 89 ? -16.296 -2.411 13.765 1.00 78.44 89 GLY A CA 1
ATOM 669 C C . GLY A 1 89 ? -15.369 -1.817 14.831 1.00 78.44 89 GLY A C 1
ATOM 670 O O . GLY A 1 89 ? -15.542 -0.638 15.146 1.00 78.44 89 GLY A O 1
ATOM 671 N N . ASP A 1 90 ? -14.361 -2.566 15.301 1.00 85.06 90 ASP A N 1
ATOM 672 C CA . ASP A 1 90 ? -13.360 -2.100 16.280 1.00 85.06 90 ASP A CA 1
ATOM 673 C C . ASP A 1 90 ? -12.403 -1.050 15.705 1.00 85.06 90 ASP A C 1
ATOM 675 O O . ASP A 1 90 ? -11.652 -0.412 16.444 1.00 85.06 90 ASP A O 1
ATOM 679 N N . PHE A 1 91 ? -12.444 -0.818 14.390 1.00 88.00 91 PHE A N 1
ATOM 680 C CA . PHE A 1 91 ? -11.546 0.105 13.716 1.00 88.00 91 PHE A CA 1
ATOM 681 C C . PHE A 1 91 ? -12.249 1.213 12.939 1.00 88.00 91 PHE A C 1
ATOM 683 O O . PHE A 1 91 ? -13.357 1.065 12.426 1.00 88.00 91 PHE A O 1
ATOM 690 N N . VAL A 1 92 ? -11.530 2.328 12.827 1.00 86.88 92 VAL A N 1
ATOM 691 C CA . VAL A 1 92 ? -11.863 3.500 12.030 1.00 86.88 92 VAL A CA 1
ATOM 692 C C . VAL A 1 92 ? -11.209 3.341 10.652 1.00 86.88 92 VAL A C 1
ATOM 694 O O . VAL A 1 92 ? -9.977 3.338 10.563 1.00 86.88 92 VAL A O 1
ATOM 697 N N . PRO A 1 93 ? -11.984 3.273 9.561 1.00 84.12 93 PRO A N 1
ATOM 698 C CA . PRO A 1 93 ? -11.472 3.003 8.221 1.00 84.12 93 PRO A CA 1
ATOM 699 C C . PRO A 1 93 ? -10.412 3.962 7.728 1.00 84.12 93 PRO A C 1
ATOM 701 O O . PRO A 1 93 ? -9.412 3.520 7.175 1.00 84.12 93 PRO A O 1
ATOM 704 N N . SER A 1 94 ? -10.582 5.262 7.966 1.00 84.50 94 SER A N 1
ATOM 705 C CA . SER A 1 94 ? -9.609 6.264 7.530 1.00 84.50 94 SER A CA 1
ATOM 706 C C . SER A 1 94 ? -8.228 6.034 8.153 1.00 84.50 94 SER A C 1
ATOM 708 O O . SER A 1 94 ? -7.205 6.225 7.496 1.00 84.50 94 SER A O 1
ATOM 710 N N . LEU A 1 95 ? -8.171 5.551 9.399 1.00 88.44 95 LEU A N 1
ATOM 711 C CA . LEU A 1 95 ? -6.914 5.221 10.071 1.00 88.44 95 LEU A CA 1
ATOM 712 C C . LEU A 1 95 ? -6.314 3.908 9.570 1.00 88.44 95 LEU A C 1
ATOM 714 O O . LEU A 1 95 ? -5.096 3.829 9.410 1.00 88.44 95 LEU A O 1
ATOM 718 N N . VAL A 1 96 ? -7.144 2.903 9.287 1.00 88.69 96 VAL A N 1
ATOM 719 C CA . VAL A 1 96 ? -6.679 1.633 8.710 1.00 88.69 96 VAL A CA 1
ATOM 720 C C . VAL A 1 96 ? -6.176 1.837 7.279 1.00 88.69 96 VAL A C 1
ATOM 722 O O . VAL A 1 96 ? -5.127 1.309 6.915 1.00 88.69 96 VAL A O 1
ATOM 725 N N . HIS A 1 97 ? -6.866 2.653 6.480 1.00 86.06 97 HIS A N 1
ATOM 726 C CA . HIS A 1 97 ? -6.426 3.034 5.139 1.00 86.06 97 HIS A CA 1
ATOM 727 C C . HIS A 1 97 ? -5.109 3.804 5.187 1.00 86.06 97 HIS A C 1
ATOM 729 O O . HIS A 1 97 ? -4.178 3.455 4.466 1.00 86.06 97 HIS A O 1
ATOM 735 N N . SER A 1 98 ? -4.971 4.771 6.100 1.00 87.44 98 SER A N 1
ATOM 736 C CA . SER A 1 98 ? -3.688 5.446 6.327 1.00 87.44 98 SER A CA 1
ATOM 737 C C . SER A 1 98 ? -2.581 4.455 6.701 1.00 87.44 98 SER A C 1
ATOM 739 O O . SER A 1 98 ? -1.491 4.544 6.147 1.00 87.44 98 SER A O 1
ATOM 741 N N . ALA A 1 99 ? -2.850 3.492 7.589 1.00 90.50 99 ALA A N 1
ATOM 742 C CA . ALA A 1 99 ? -1.882 2.462 7.971 1.00 90.50 99 ALA A CA 1
ATOM 743 C C . ALA A 1 99 ? -1.470 1.578 6.780 1.00 90.50 99 ALA A C 1
ATOM 745 O O . ALA A 1 99 ? -0.296 1.234 6.629 1.00 90.50 99 ALA A O 1
ATOM 746 N N . PHE A 1 100 ? -2.422 1.250 5.905 1.00 89.56 100 PHE A N 1
ATOM 747 C CA . PHE A 1 100 ? -2.170 0.512 4.671 1.00 89.56 100 PHE A CA 1
ATOM 748 C C . PHE A 1 100 ? -1.297 1.306 3.694 1.00 89.56 100 PHE A C 1
ATOM 750 O O . PHE A 1 100 ? -0.327 0.764 3.158 1.00 89.56 100 PHE A O 1
ATOM 757 N N . LEU A 1 101 ? -1.584 2.595 3.496 1.00 88.06 101 LEU A N 1
ATOM 758 C CA . LEU A 1 101 ? -0.759 3.474 2.666 1.00 88.06 101 LEU A CA 1
ATOM 759 C C . LEU A 1 101 ? 0.654 3.638 3.242 1.00 88.06 101 LEU A C 1
ATOM 761 O O . LEU A 1 101 ? 1.622 3.592 2.482 1.00 88.06 101 LEU A O 1
ATOM 765 N N . ASP A 1 102 ? 0.790 3.762 4.564 1.00 88.12 102 ASP A N 1
ATOM 766 C CA . ASP A 1 102 ? 2.086 3.834 5.249 1.00 88.12 102 ASP A CA 1
ATOM 767 C C . ASP A 1 102 ? 2.895 2.540 5.027 1.00 88.12 102 ASP A C 1
ATOM 769 O O . ASP A 1 102 ? 4.074 2.584 4.652 1.00 88.12 102 ASP A O 1
ATOM 773 N N . ALA A 1 103 ? 2.254 1.373 5.159 1.00 90.31 103 ALA A N 1
ATOM 774 C CA . ALA A 1 103 ? 2.877 0.082 4.868 1.00 90.31 103 ALA A CA 1
ATOM 775 C C . ALA A 1 103 ? 3.324 -0.025 3.399 1.00 90.31 103 ALA A C 1
ATOM 777 O O . ALA A 1 103 ? 4.447 -0.461 3.120 1.00 90.31 103 ALA A O 1
ATOM 778 N N . CYS A 1 104 ? 2.478 0.417 2.465 1.00 90.00 104 CYS A N 1
ATOM 779 C CA . CYS A 1 104 ? 2.732 0.304 1.033 1.00 90.00 104 CYS A CA 1
ATOM 780 C C . CYS A 1 104 ? 3.791 1.284 0.529 1.00 90.00 104 CYS A C 1
ATOM 782 O O . CYS A 1 104 ? 4.712 0.866 -0.161 1.00 90.00 104 CYS A O 1
ATOM 784 N N . VAL A 1 105 ? 3.678 2.570 0.866 1.00 88.75 105 VAL A N 1
ATOM 785 C CA . VAL A 1 105 ? 4.468 3.653 0.255 1.00 88.75 105 VAL A CA 1
ATOM 786 C C . VAL A 1 105 ? 5.634 4.076 1.138 1.00 88.75 105 VAL A C 1
ATOM 788 O O . VAL A 1 105 ? 6.751 4.221 0.645 1.00 88.75 105 VAL A O 1
ATOM 791 N N . ALA A 1 106 ? 5.409 4.283 2.437 1.00 88.50 106 ALA A N 1
ATOM 792 C CA . ALA A 1 106 ? 6.467 4.771 3.319 1.00 88.50 106 ALA A CA 1
ATOM 793 C C . ALA A 1 106 ? 7.478 3.665 3.647 1.00 88.50 106 ALA A C 1
ATOM 795 O O . ALA A 1 106 ? 8.684 3.919 3.686 1.00 88.50 106 ALA A O 1
ATOM 796 N N . ARG A 1 107 ? 6.991 2.435 3.850 1.00 88.88 107 ARG A N 1
ATOM 797 C CA . ARG A 1 107 ? 7.819 1.304 4.295 1.00 88.88 107 ARG A CA 1
ATOM 798 C C . ARG A 1 107 ? 8.180 0.303 3.211 1.00 88.88 107 ARG A C 1
ATOM 800 O O . ARG A 1 107 ? 9.197 -0.381 3.356 1.00 88.88 107 ARG A O 1
ATOM 807 N N . LEU A 1 108 ? 7.363 0.212 2.161 1.00 92.19 108 LEU A N 1
ATOM 808 C CA . LEU A 1 108 ? 7.456 -0.841 1.150 1.00 92.19 108 LEU A CA 1
ATOM 809 C C . LEU A 1 108 ? 7.401 -2.248 1.796 1.00 92.19 108 LEU A C 1
ATOM 811 O O . LEU A 1 108 ? 8.141 -3.152 1.404 1.00 92.19 108 LEU A O 1
ATOM 815 N N . ASP A 1 109 ? 6.560 -2.429 2.824 1.00 91.62 109 ASP A N 1
ATOM 816 C CA . ASP A 1 109 ? 6.425 -3.685 3.577 1.00 91.62 109 ASP A CA 1
ATOM 817 C C . ASP A 1 109 ? 5.212 -4.499 3.105 1.00 91.62 109 ASP A C 1
ATOM 819 O O . ASP A 1 109 ? 4.081 -4.317 3.563 1.00 91.62 109 ASP A O 1
ATOM 823 N N . GLY A 1 110 ? 5.458 -5.406 2.156 1.00 88.44 110 GLY A N 1
ATOM 824 C CA . GLY A 1 110 ? 4.401 -6.209 1.534 1.00 88.44 110 GLY A CA 1
ATOM 825 C C . GLY A 1 110 ? 3.731 -7.192 2.494 1.00 88.44 110 GLY A C 1
ATOM 826 O O . GLY A 1 110 ? 2.605 -7.613 2.251 1.00 88.44 110 GLY A O 1
ATOM 827 N N . GLU A 1 111 ? 4.386 -7.562 3.598 1.00 90.38 111 GLU A N 1
ATOM 828 C CA . GLU A 1 111 ? 3.793 -8.482 4.572 1.00 90.38 111 GLU A CA 1
ATOM 829 C C . GLU A 1 111 ? 2.715 -7.787 5.401 1.00 90.38 111 GLU A C 1
ATOM 831 O O . GLU A 1 111 ? 1.615 -8.318 5.525 1.00 90.38 111 GLU A O 1
ATOM 836 N N . ILE A 1 112 ? 2.992 -6.576 5.893 1.00 90.56 112 ILE A N 1
ATOM 837 C CA . ILE A 1 112 ? 1.994 -5.770 6.611 1.00 90.56 112 ILE A CA 1
ATOM 838 C C . ILE A 1 112 ? 0.830 -5.424 5.679 1.00 90.56 112 ILE A C 1
ATOM 840 O O . ILE A 1 112 ? -0.327 -5.567 6.069 1.00 90.56 112 ILE A O 1
ATOM 844 N N . ALA A 1 113 ? 1.118 -5.049 4.428 1.00 89.62 113 ALA A N 1
ATOM 845 C CA . ALA A 1 113 ? 0.081 -4.801 3.429 1.00 89.62 113 ALA A CA 1
ATOM 846 C C . ALA A 1 113 ? -0.828 -6.030 3.228 1.00 89.62 113 ALA A C 1
ATOM 848 O O . ALA A 1 113 ? -2.052 -5.899 3.256 1.00 89.62 113 ALA A O 1
ATOM 849 N N . ARG A 1 114 ? -0.249 -7.237 3.107 1.00 88.12 114 ARG A N 1
ATOM 850 C CA . ARG A 1 114 ? -1.019 -8.491 3.024 1.00 88.12 114 ARG A CA 1
ATOM 851 C C . ARG A 1 114 ? -1.846 -8.759 4.272 1.00 88.12 114 ARG A C 1
ATOM 853 O O . ARG A 1 114 ? -2.998 -9.152 4.133 1.00 88.12 114 ARG A O 1
ATOM 860 N N . LEU A 1 115 ? -1.287 -8.555 5.465 1.00 89.06 115 LEU A N 1
ATOM 861 C CA . LEU A 1 115 ? -2.017 -8.747 6.721 1.00 89.06 115 LEU A CA 1
ATOM 862 C C . LEU A 1 115 ? -3.248 -7.839 6.780 1.00 89.06 115 LEU A C 1
ATOM 864 O O . LEU A 1 115 ? -4.348 -8.318 7.045 1.00 89.06 115 LEU A O 1
ATOM 868 N N . LEU A 1 116 ? -3.088 -6.556 6.453 1.00 87.81 116 LEU A N 1
ATOM 869 C CA . LEU A 1 116 ? -4.193 -5.596 6.450 1.00 87.81 116 LEU A CA 1
ATOM 870 C C . LEU A 1 116 ? -5.272 -5.955 5.422 1.00 87.81 116 LEU A C 1
ATOM 872 O O . LEU A 1 116 ? -6.458 -5.866 5.729 1.00 87.81 116 LEU A O 1
ATOM 876 N N . VAL A 1 117 ? -4.896 -6.411 4.224 1.00 85.19 117 VAL A N 1
ATOM 877 C CA . VAL A 1 117 ? -5.896 -6.836 3.232 1.00 85.19 117 VAL A CA 1
ATOM 878 C C . VAL A 1 117 ? -6.574 -8.142 3.643 1.00 85.19 117 VAL A C 1
ATOM 880 O O . VAL A 1 117 ? -7.797 -8.239 3.555 1.00 85.19 117 VAL A O 1
ATOM 883 N N . HIS A 1 118 ? -5.817 -9.126 4.132 1.00 83.31 118 HIS A N 1
ATOM 884 C CA . HIS A 1 118 ? -6.350 -10.433 4.518 1.00 83.31 118 HIS A CA 1
ATOM 885 C C . HIS A 1 118 ? -7.337 -10.334 5.685 1.00 83.31 118 HIS A C 1
ATOM 887 O O . HIS A 1 118 ? -8.419 -10.910 5.629 1.00 83.31 118 HIS A O 1
ATOM 893 N N . HIS A 1 119 ? -6.995 -9.555 6.714 1.00 77.88 119 HIS A N 1
ATOM 894 C CA . HIS A 1 119 ? -7.865 -9.342 7.871 1.00 77.88 119 HIS A CA 1
ATOM 895 C C . HIS A 1 119 ? -8.947 -8.297 7.621 1.00 77.88 119 HIS A C 1
ATOM 897 O O . HIS A 1 119 ? -9.871 -8.182 8.422 1.00 77.88 119 HIS A O 1
ATOM 903 N N . GLY A 1 120 ? -8.845 -7.520 6.545 1.00 67.50 120 GLY A N 1
ATOM 904 C CA . GLY A 1 120 ? -9.658 -6.329 6.384 1.00 67.50 120 GLY A CA 1
ATOM 905 C C . GLY A 1 120 ? -10.582 -6.267 5.199 1.00 67.50 120 GLY A C 1
ATOM 906 O O . GLY A 1 120 ? -11.489 -5.446 5.209 1.00 67.50 120 GLY A O 1
ATOM 907 N N . GLY A 1 121 ? -10.378 -7.092 4.174 1.00 59.72 121 GLY A N 1
ATOM 908 C CA . GLY A 1 121 ? -11.123 -6.920 2.930 1.00 59.72 121 GLY A CA 1
ATOM 909 C C . GLY A 1 121 ? -11.032 -5.473 2.439 1.00 59.72 121 GLY A C 1
ATOM 910 O O . GLY A 1 121 ? -12.031 -4.925 1.985 1.00 59.72 121 GLY A O 1
ATOM 911 N N . LEU A 1 122 ? -9.860 -4.840 2.603 1.00 62.75 122 LEU A N 1
ATOM 912 C CA . LEU A 1 122 ? -9.578 -3.520 2.054 1.00 62.75 122 LEU A CA 1
ATOM 913 C C . LEU A 1 122 ? -9.865 -3.640 0.560 1.00 62.75 122 LEU A C 1
ATOM 915 O O . LEU A 1 122 ? -9.121 -4.312 -0.156 1.00 62.75 122 LEU A O 1
ATOM 919 N N . LEU A 1 123 ? -10.999 -3.097 0.111 1.00 57.06 123 LEU A N 1
ATOM 920 C CA . LEU A 1 123 ? -11.361 -3.097 -1.295 1.00 57.06 123 LEU A CA 1
ATOM 921 C C . LEU A 1 123 ? -10.370 -2.157 -1.967 1.00 57.06 123 LEU A C 1
ATOM 923 O O . LEU A 1 123 ? -10.562 -0.951 -2.068 1.00 57.06 123 LEU A O 1
ATOM 927 N N . VAL A 1 124 ? -9.245 -2.731 -2.391 1.00 56.66 124 VAL A N 1
ATOM 928 C CA . VAL A 1 124 ? -8.180 -2.016 -3.095 1.00 56.66 124 VAL A CA 1
ATOM 929 C C . VAL A 1 124 ? -8.753 -1.308 -4.332 1.00 56.66 124 VAL A C 1
ATOM 931 O O . VAL A 1 124 ? -8.232 -0.285 -4.761 1.00 56.66 124 VAL A O 1
ATOM 934 N N . LYS A 1 125 ? -9.881 -1.813 -4.850 1.00 52.75 125 LYS A N 1
ATOM 935 C CA . LYS A 1 125 ? -10.701 -1.204 -5.895 1.00 52.75 125 LYS A CA 1
ATOM 936 C C . LYS A 1 125 ? -11.806 -0.341 -5.276 1.00 52.75 125 LYS A C 1
ATOM 938 O O . LYS A 1 125 ? -12.696 -0.879 -4.627 1.00 52.75 125 LYS A O 1
ATOM 943 N N . GLY A 1 126 ? -11.764 0.966 -5.532 1.00 55.03 126 GLY A N 1
ATOM 944 C CA . GLY A 1 126 ? -12.834 1.911 -5.185 1.00 55.03 126 GLY A CA 1
ATOM 945 C C . GLY A 1 126 ? -12.531 2.857 -4.024 1.00 55.03 126 GLY A C 1
ATOM 946 O O . GLY A 1 126 ? -13.271 3.814 -3.846 1.00 55.03 126 GLY A O 1
ATOM 947 N N . ILE A 1 127 ? -11.444 2.646 -3.270 1.00 63.25 127 ILE A N 1
ATOM 948 C CA . ILE A 1 127 ? -10.988 3.636 -2.286 1.00 63.25 127 ILE A CA 1
ATOM 949 C C .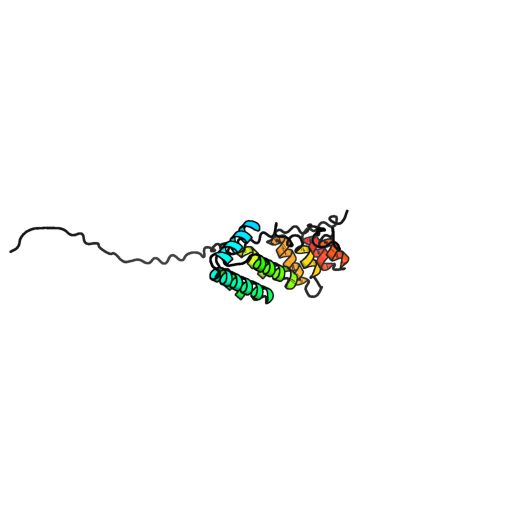 ILE A 1 127 ? -10.156 4.709 -3.012 1.00 63.25 127 ILE A C 1
ATOM 951 O O . ILE A 1 127 ? -9.146 4.355 -3.641 1.00 63.25 127 ILE A O 1
ATOM 955 N N . PRO A 1 128 ? -10.522 6.000 -2.905 1.00 59.75 128 PRO A N 1
ATOM 956 C CA . PRO A 1 128 ? -9.758 7.102 -3.483 1.00 59.75 128 PRO A CA 1
ATOM 957 C C . PRO A 1 128 ? -8.278 7.043 -3.077 1.00 59.75 128 PRO A C 1
ATOM 959 O O . PRO A 1 128 ? -7.938 6.757 -1.925 1.00 59.75 128 PRO A O 1
ATOM 962 N N . GLY A 1 129 ? -7.369 7.283 -4.022 1.00 66.00 129 GLY A N 1
ATOM 963 C CA . GLY A 1 129 ? -5.923 7.223 -3.790 1.00 66.00 129 GLY A CA 1
ATOM 964 C C . GLY A 1 129 ? -5.277 5.836 -3.893 1.00 66.00 129 GLY A C 1
ATOM 965 O O . GLY A 1 129 ? -4.053 5.768 -4.046 1.00 66.00 129 GLY A O 1
ATOM 966 N N . ASN A 1 130 ? -6.041 4.732 -3.876 1.00 74.25 130 ASN A N 1
ATOM 967 C CA . ASN A 1 130 ? -5.476 3.395 -4.121 1.00 74.25 130 ASN A CA 1
ATOM 968 C C . ASN A 1 130 ? -5.152 3.167 -5.603 1.00 74.25 130 ASN A C 1
ATOM 970 O O . ASN A 1 130 ? -4.208 2.448 -5.918 1.00 74.25 130 ASN A O 1
ATOM 974 N N . GLU A 1 131 ? -5.870 3.816 -6.518 1.00 72.56 131 GLU A N 1
ATOM 975 C CA . GLU A 1 131 ? -5.656 3.696 -7.969 1.00 72.56 131 GLU A CA 1
ATOM 976 C C . GLU A 1 131 ? -4.217 4.048 -8.378 1.00 72.56 131 GLU A C 1
ATOM 978 O O . GLU A 1 131 ? -3.651 3.464 -9.301 1.00 72.56 131 GLU A O 1
ATOM 983 N N . ASN A 1 132 ? -3.579 4.934 -7.611 1.00 81.31 132 ASN A N 1
ATOM 984 C CA . ASN A 1 132 ? -2.221 5.402 -7.855 1.00 81.31 132 ASN A CA 1
ATOM 985 C C . ASN A 1 132 ? -1.171 4.769 -6.934 1.00 81.31 132 ASN A C 1
ATOM 987 O O . ASN A 1 132 ? -0.023 5.215 -6.909 1.00 81.31 132 ASN A O 1
ATOM 991 N N . LEU A 1 133 ? -1.513 3.716 -6.188 1.00 86.69 133 LEU A N 1
ATOM 992 C CA . LEU A 1 133 ? -0.584 3.094 -5.243 1.00 86.69 133 LEU A CA 1
ATOM 993 C C . LEU A 1 133 ? 0.653 2.516 -5.942 1.00 86.69 133 LEU A C 1
ATOM 995 O O . LEU A 1 133 ? 1.770 2.698 -5.460 1.00 86.69 133 LEU A O 1
ATOM 999 N N . VAL A 1 134 ? 0.466 1.899 -7.114 1.00 89.38 134 VAL A N 1
ATOM 1000 C CA . VAL A 1 134 ? 1.564 1.391 -7.953 1.00 89.38 134 VAL A CA 1
ATOM 1001 C C . VAL A 1 134 ? 2.509 2.533 -8.348 1.00 89.38 134 VAL A C 1
ATOM 1003 O O . VAL A 1 134 ? 3.722 2.402 -8.195 1.00 89.38 134 VAL A O 1
ATOM 1006 N N . HIS A 1 135 ? 1.965 3.687 -8.756 1.00 88.94 135 HIS A N 1
ATOM 1007 C CA . HIS A 1 135 ? 2.752 4.884 -9.072 1.00 88.94 135 HIS A CA 1
ATOM 1008 C C . HIS A 1 135 ? 3.545 5.374 -7.856 1.00 88.94 135 HIS A C 1
ATOM 1010 O O . HIS A 1 135 ? 4.755 5.561 -7.951 1.00 88.94 135 HIS A O 1
ATOM 1016 N N . ARG A 1 136 ? 2.902 5.493 -6.686 1.00 88.12 136 ARG A N 1
ATOM 1017 C CA . ARG A 1 136 ? 3.557 5.937 -5.441 1.00 88.12 136 ARG A CA 1
ATOM 1018 C C . ARG A 1 136 ? 4.676 4.993 -4.991 1.00 88.12 136 ARG A C 1
ATOM 1020 O O . ARG A 1 136 ? 5.694 5.449 -4.474 1.00 88.12 136 ARG A O 1
ATOM 1027 N N . VAL A 1 137 ? 4.523 3.685 -5.203 1.00 91.06 137 VAL A N 1
ATOM 1028 C CA . VAL A 1 137 ? 5.582 2.699 -4.931 1.00 91.06 137 VAL A CA 1
ATOM 1029 C C . VAL A 1 137 ? 6.755 2.878 -5.892 1.00 91.06 137 VAL A C 1
ATOM 1031 O O . VAL A 1 137 ? 7.905 2.904 -5.449 1.00 91.06 137 VAL A O 1
ATOM 1034 N N . CYS A 1 138 ? 6.486 3.061 -7.187 1.00 90.31 138 CYS A N 1
ATOM 1035 C CA . CYS A 1 138 ? 7.521 3.360 -8.177 1.00 90.31 138 CYS A CA 1
ATOM 1036 C C . CYS A 1 138 ? 8.260 4.666 -7.859 1.00 90.31 138 CYS A C 1
ATOM 1038 O O . CYS A 1 138 ? 9.480 4.724 -7.995 1.00 90.31 138 CYS A O 1
ATOM 1040 N N . GLU A 1 139 ? 7.551 5.670 -7.346 1.00 87.75 139 GLU A N 1
ATOM 1041 C CA . GLU A 1 139 ? 8.147 6.931 -6.905 1.00 87.75 139 GLU A CA 1
ATOM 1042 C C . GLU A 1 139 ? 9.042 6.800 -5.669 1.00 87.75 139 GLU A C 1
ATOM 1044 O O . GLU A 1 139 ? 9.904 7.632 -5.394 1.00 87.75 139 GLU A O 1
ATOM 1049 N N . ARG A 1 140 ? 8.843 5.761 -4.863 1.00 88.38 140 ARG A N 1
ATOM 1050 C CA . ARG A 1 140 ? 9.700 5.515 -3.702 1.00 88.38 140 ARG A CA 1
ATOM 1051 C C . ARG A 1 140 ? 10.849 4.564 -4.011 1.00 88.38 140 ARG A C 1
ATOM 1053 O O . ARG A 1 140 ? 11.771 4.442 -3.202 1.00 88.38 140 ARG A O 1
ATOM 1060 N N . ALA A 1 141 ? 10.816 3.908 -5.167 1.00 89.25 141 ALA A N 1
ATOM 1061 C CA . ALA A 1 141 ? 11.797 2.923 -5.584 1.00 89.25 141 ALA A CA 1
ATOM 1062 C C . ALA A 1 141 ? 13.136 3.585 -5.955 1.00 89.25 141 ALA A C 1
ATOM 1064 O O . ALA A 1 141 ? 13.460 3.804 -7.122 1.00 89.25 141 ALA A O 1
ATOM 1065 N N . THR A 1 142 ? 13.945 3.882 -4.939 1.00 87.38 142 THR A N 1
ATOM 1066 C CA . THR A 1 142 ? 15.364 4.213 -5.102 1.00 87.38 142 THR A CA 1
ATOM 1067 C C . THR A 1 142 ? 16.196 2.931 -5.241 1.00 87.38 142 THR A C 1
ATOM 1069 O O . THR A 1 142 ? 15.735 1.860 -4.834 1.00 87.38 142 THR A O 1
ATOM 1072 N N . PRO A 1 143 ? 17.436 2.998 -5.765 1.00 86.56 143 PRO A N 1
ATOM 1073 C CA . PRO A 1 143 ? 18.309 1.824 -5.857 1.00 86.56 143 PRO A CA 1
ATOM 1074 C C . PRO A 1 143 ? 18.500 1.088 -4.519 1.00 86.56 143 PRO A C 1
ATOM 1076 O O . PRO A 1 143 ? 18.522 -0.138 -4.491 1.00 86.56 143 PRO A O 1
ATOM 1079 N N . GLU A 1 144 ? 18.555 1.824 -3.405 1.00 87.06 144 GLU A N 1
ATOM 1080 C CA . GLU A 1 144 ? 18.708 1.279 -2.045 1.00 87.06 144 GLU A CA 1
ATOM 1081 C C . GLU A 1 144 ? 17.491 0.470 -1.572 1.00 87.06 144 GLU A C 1
ATOM 1083 O O . GLU A 1 144 ? 17.624 -0.480 -0.802 1.00 87.06 144 GLU A O 1
ATOM 1088 N N . HIS A 1 145 ? 16.296 0.824 -2.048 1.00 88.31 145 HIS A N 1
ATOM 1089 C CA . HIS A 1 145 ? 15.039 0.192 -1.650 1.00 88.31 145 HIS A CA 1
ATOM 1090 C C . HIS A 1 145 ? 14.426 -0.674 -2.753 1.00 88.31 145 HIS A C 1
ATOM 1092 O O . HIS A 1 145 ? 13.305 -1.158 -2.594 1.00 88.31 145 HIS A O 1
ATOM 1098 N N . PHE A 1 146 ? 15.153 -0.908 -3.850 1.00 90.31 146 PHE A N 1
ATOM 1099 C CA . PHE A 1 146 ? 14.638 -1.603 -5.028 1.00 90.31 146 PHE A CA 1
ATOM 1100 C C . PHE A 1 146 ? 14.047 -2.976 -4.693 1.00 90.31 146 PHE A C 1
ATOM 1102 O O . PHE A 1 146 ? 12.934 -3.280 -5.110 1.00 90.31 146 PHE A O 1
ATOM 1109 N N . THR A 1 147 ? 14.734 -3.779 -3.876 1.00 92.38 147 THR A N 1
ATOM 1110 C CA . THR A 1 147 ? 14.245 -5.106 -3.467 1.00 92.38 147 THR A CA 1
ATOM 1111 C C . THR A 1 147 ? 12.900 -5.023 -2.743 1.00 92.38 147 THR A C 1
ATOM 1113 O O . THR A 1 147 ? 12.001 -5.815 -3.019 1.00 92.38 147 THR A O 1
ATOM 1116 N N . LYS A 1 148 ? 12.723 -4.034 -1.854 1.00 92.50 148 LYS A N 1
ATOM 1117 C CA . LYS A 1 148 ? 11.453 -3.825 -1.144 1.00 92.50 148 LYS A CA 1
ATOM 1118 C C . LYS A 1 148 ? 10.358 -3.347 -2.093 1.00 92.50 148 LYS A C 1
ATOM 1120 O O . LYS A 1 148 ? 9.258 -3.887 -2.069 1.00 92.50 148 LYS A O 1
ATOM 1125 N N . ALA A 1 149 ? 10.674 -2.390 -2.967 1.00 92.31 149 ALA A N 1
ATOM 1126 C CA . ALA A 1 149 ? 9.739 -1.888 -3.969 1.00 92.31 149 ALA A CA 1
ATOM 1127 C C . ALA A 1 149 ? 9.278 -2.998 -4.922 1.00 92.31 149 ALA A C 1
ATOM 1129 O O . ALA A 1 149 ? 8.088 -3.118 -5.182 1.00 92.31 149 ALA A O 1
ATOM 1130 N N . LYS A 1 150 ? 10.191 -3.864 -5.369 1.00 93.25 150 LYS A N 1
ATOM 1131 C CA . LYS A 1 150 ? 9.877 -5.043 -6.180 1.00 93.25 150 LYS A CA 1
ATOM 1132 C C . LYS A 1 150 ? 8.896 -5.978 -5.472 1.00 93.25 150 LYS A C 1
ATOM 1134 O O . LYS A 1 150 ? 7.870 -6.328 -6.046 1.00 93.25 150 LYS A O 1
ATOM 1139 N N . HIS A 1 151 ? 9.176 -6.359 -4.225 1.00 92.94 151 HIS A N 1
ATOM 1140 C CA . HIS A 1 151 ? 8.263 -7.216 -3.463 1.00 92.94 151 HIS A CA 1
ATOM 1141 C C . HIS A 1 151 ? 6.908 -6.549 -3.215 1.00 92.94 151 HIS A C 1
ATOM 1143 O O . HIS A 1 151 ? 5.877 -7.220 -3.262 1.00 92.94 151 HIS A O 1
ATOM 1149 N N . MET A 1 152 ? 6.892 -5.234 -2.991 1.00 93.31 152 MET A N 1
ATOM 1150 C CA . MET A 1 152 ? 5.652 -4.476 -2.879 1.00 93.31 152 MET A CA 1
ATOM 1151 C C . MET A 1 152 ? 4.870 -4.498 -4.196 1.00 93.31 152 MET A C 1
ATOM 1153 O O . MET A 1 152 ? 3.695 -4.831 -4.179 1.00 93.31 152 MET A O 1
ATOM 1157 N N . LEU A 1 153 ? 5.505 -4.245 -5.343 1.00 92.25 153 LEU A N 1
ATOM 1158 C CA . LEU A 1 153 ? 4.851 -4.306 -6.657 1.00 92.25 153 LEU A CA 1
ATOM 1159 C C . LEU A 1 153 ? 4.259 -5.686 -6.948 1.00 92.25 153 LEU A C 1
ATOM 1161 O O . LEU A 1 153 ? 3.127 -5.774 -7.409 1.00 92.25 153 LEU A O 1
ATOM 1165 N N . GLN A 1 154 ? 4.984 -6.757 -6.621 1.00 92.62 154 GLN A N 1
ATOM 1166 C CA . GLN A 1 154 ? 4.457 -8.120 -6.711 1.00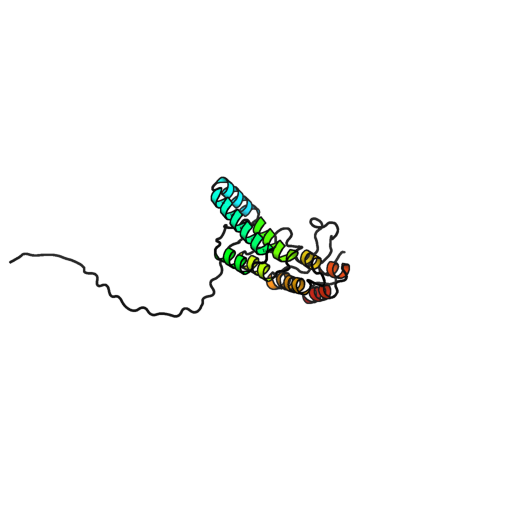 92.62 154 GLN A CA 1
ATOM 1167 C C . GLN A 1 154 ? 3.235 -8.299 -5.808 1.00 92.62 154 GLN A C 1
ATOM 1169 O O . GLN A 1 154 ? 2.221 -8.822 -6.251 1.00 92.62 154 GLN A O 1
ATOM 1174 N N . THR A 1 155 ? 3.299 -7.793 -4.576 1.00 91.00 155 THR A N 1
ATOM 1175 C CA . THR A 1 155 ? 2.166 -7.841 -3.644 1.00 91.00 155 THR A CA 1
ATOM 1176 C C . THR A 1 155 ? 0.957 -7.096 -4.220 1.00 91.00 155 THR A C 1
ATOM 1178 O O . THR A 1 155 ? -0.132 -7.647 -4.293 1.00 91.00 155 THR A O 1
ATOM 1181 N N . LEU A 1 156 ? 1.135 -5.865 -4.698 1.00 89.25 156 LEU A N 1
ATOM 1182 C CA . LEU A 1 156 ? 0.044 -5.047 -5.225 1.00 89.25 156 LEU A CA 1
ATOM 1183 C C . LEU A 1 156 ? -0.565 -5.633 -6.511 1.00 89.25 156 LEU A C 1
ATOM 1185 O O . LEU A 1 156 ? -1.782 -5.728 -6.643 1.00 89.25 156 LEU A O 1
ATOM 1189 N N . VAL A 1 157 ? 0.265 -6.036 -7.471 1.00 89.75 157 VAL A N 1
ATOM 1190 C CA . VAL A 1 157 ? -0.208 -6.457 -8.799 1.00 89.75 157 VAL A CA 1
ATOM 1191 C C . VAL A 1 157 ? -0.657 -7.916 -8.799 1.00 89.75 157 VAL A C 1
ATOM 1193 O O . VAL A 1 157 ? -1.698 -8.231 -9.368 1.00 89.75 157 VAL A O 1
ATOM 1196 N N . VAL A 1 158 ? 0.096 -8.808 -8.150 1.00 89.00 158 VAL A N 1
ATOM 1197 C CA . VAL A 1 158 ? -0.185 -10.252 -8.152 1.00 89.00 158 VAL A CA 1
ATOM 1198 C C . VAL A 1 158 ? -1.128 -10.616 -7.012 1.00 89.00 158 VAL A C 1
ATOM 1200 O O . VAL A 1 158 ? -2.211 -11.137 -7.270 1.00 89.00 158 VAL A O 1
ATOM 1203 N N . ASP A 1 159 ? -0.757 -10.308 -5.765 1.00 86.38 159 ASP A N 1
ATOM 1204 C CA . ASP A 1 159 ? -1.543 -10.749 -4.603 1.00 86.38 159 ASP A CA 1
ATOM 1205 C C . ASP A 1 159 ? -2.851 -9.951 -4.482 1.00 86.38 159 ASP A C 1
ATOM 1207 O O . ASP A 1 159 ? -3.898 -10.512 -4.160 1.00 86.38 159 ASP A O 1
ATOM 1211 N N . LEU A 1 160 ? -2.805 -8.643 -4.762 1.00 83.75 160 LEU A N 1
ATOM 1212 C CA . LEU A 1 160 ? -3.948 -7.734 -4.619 1.00 83.75 160 LEU A CA 1
ATOM 1213 C C . LEU A 1 160 ? -4.665 -7.419 -5.939 1.00 83.75 160 LEU A C 1
ATOM 1215 O O . LEU A 1 160 ? -5.669 -6.704 -5.934 1.00 83.75 160 LEU A O 1
ATOM 1219 N N . SER A 1 161 ? -4.195 -7.973 -7.064 1.00 86.50 161 SER A N 1
ATOM 1220 C CA . SER A 1 161 ? -4.825 -7.823 -8.387 1.00 86.50 161 SER A CA 1
ATOM 1221 C C . SER A 1 161 ? -5.075 -6.360 -8.798 1.00 86.50 161 SER A C 1
ATOM 1223 O O . SER A 1 161 ? -6.121 -6.036 -9.381 1.00 86.50 161 SER A O 1
ATOM 1225 N N . MET A 1 162 ? -4.143 -5.460 -8.465 1.00 85.88 162 MET A N 1
ATOM 1226 C CA . MET A 1 162 ? -4.180 -4.062 -8.905 1.00 85.88 162 MET A CA 1
ATOM 1227 C C . MET A 1 162 ? -3.814 -3.937 -10.384 1.00 85.88 162 MET A C 1
ATOM 1229 O O . MET A 1 162 ? -2.938 -4.648 -10.878 1.00 85.88 162 MET A O 1
ATOM 1233 N N . ASP A 1 163 ? -4.456 -3.003 -11.090 1.00 85.62 163 ASP A N 1
ATOM 1234 C CA . ASP A 1 163 ? -4.114 -2.726 -12.485 1.00 85.62 163 ASP A CA 1
ATOM 1235 C C . ASP A 1 163 ? -2.778 -1.975 -12.561 1.00 85.62 163 ASP A C 1
ATOM 1237 O O . ASP A 1 163 ? -2.699 -0.775 -12.301 1.00 85.62 163 ASP A O 1
ATOM 1241 N N . ILE A 1 164 ? -1.720 -2.689 -12.949 1.00 86.12 164 ILE A N 1
ATOM 1242 C CA . ILE A 1 164 ? -0.387 -2.120 -13.203 1.00 86.12 164 ILE A CA 1
ATOM 1243 C C . ILE A 1 164 ? -0.397 -1.061 -14.313 1.00 86.12 164 ILE A C 1
ATOM 1245 O O . ILE A 1 164 ? 0.489 -0.211 -14.383 1.00 86.12 164 ILE A O 1
ATOM 1249 N N . ASN A 1 165 ? -1.401 -1.117 -15.185 1.00 83.69 165 ASN A N 1
ATOM 1250 C CA . ASN A 1 165 ? -1.547 -0.241 -16.327 1.00 83.69 165 ASN A CA 1
ATOM 1251 C C . ASN A 1 165 ? -2.542 0.899 -16.084 1.00 83.69 165 ASN A C 1
ATOM 1253 O O . ASN A 1 165 ? -2.914 1.581 -17.046 1.00 83.69 165 ASN A O 1
ATOM 1257 N N . ALA A 1 166 ? -3.008 1.089 -14.849 1.00 80.50 166 ALA A N 1
ATOM 1258 C CA . ALA A 1 166 ? -3.726 2.300 -14.488 1.00 80.50 166 ALA A CA 1
ATOM 1259 C C . ALA A 1 166 ? -2.834 3.519 -14.781 1.00 80.50 166 ALA A C 1
ATOM 1261 O O . ALA A 1 166 ? -1.610 3.454 -14.654 1.00 80.50 166 ALA A O 1
ATOM 1262 N N . SER A 1 167 ? -3.441 4.619 -15.213 1.00 69.44 167 SER A N 1
ATOM 1263 C CA . SER A 1 167 ? -2.756 5.895 -15.435 1.00 69.44 167 SER A CA 1
ATOM 1264 C C . SER A 1 167 ? -3.127 6.876 -14.334 1.00 69.44 167 SER A C 1
ATOM 1266 O O . SER A 1 167 ? -4.294 6.912 -13.942 1.00 69.44 167 SER A O 1
ATOM 1268 N N . CYS A 1 168 ? -2.184 7.721 -13.912 1.00 66.38 168 CYS A N 1
ATOM 1269 C CA . CYS A 1 168 ? -2.479 8.820 -12.994 1.00 66.38 168 CYS A CA 1
ATOM 1270 C C . CYS A 1 168 ? -3.594 9.725 -13.547 1.00 66.38 168 CYS A C 1
ATOM 1272 O O . CYS A 1 168 ? -3.506 10.242 -14.669 1.00 66.38 168 CYS A O 1
ATOM 1274 N N . THR A 1 169 ? -4.638 9.931 -12.748 1.00 62.91 169 THR A N 1
ATOM 1275 C CA . THR A 1 169 ? -5.763 10.815 -13.061 1.00 62.91 169 THR A CA 1
ATOM 1276 C C . THR A 1 169 ? -5.433 12.277 -12.731 1.00 62.91 169 THR A C 1
ATOM 1278 O O . THR A 1 169 ? -4.632 12.578 -11.844 1.00 62.91 169 THR A O 1
ATOM 1281 N N . LEU A 1 170 ? -6.057 13.201 -13.476 1.00 52.12 170 LEU A N 1
ATOM 1282 C CA . LEU A 1 170 ? -5.856 14.660 -13.389 1.00 52.12 170 LEU A CA 1
ATOM 1283 C C . LEU A 1 170 ? -6.122 15.219 -11.984 1.00 52.12 170 LEU A C 1
ATOM 1285 O O . LEU A 1 170 ? -5.498 16.199 -11.587 1.00 52.12 170 LEU A O 1
ATOM 1289 N N . GLU A 1 171 ? -7.060 14.606 -11.262 1.00 57.41 171 GLU A N 1
ATOM 1290 C CA . GLU A 1 171 ? -7.553 15.089 -9.971 1.00 57.41 171 GLU A CA 1
ATOM 1291 C C . GLU A 1 171 ? -6.535 14.902 -8.845 1.00 57.41 171 GLU A C 1
ATOM 1293 O O . GLU A 1 171 ? -6.478 15.718 -7.928 1.00 57.41 171 GLU A O 1
ATOM 1298 N N . GLU A 1 172 ? -5.692 13.870 -8.925 1.00 55.69 172 GLU A N 1
ATOM 1299 C CA . GLU A 1 172 ? -4.719 13.585 -7.870 1.00 55.69 172 GLU A CA 1
ATOM 1300 C C . GLU A 1 172 ? -3.358 14.242 -8.120 1.00 55.69 172 GLU A C 1
ATOM 1302 O O . GLU A 1 172 ? -2.707 14.659 -7.159 1.00 55.69 172 GLU A O 1
ATOM 1307 N N . ARG A 1 173 ? -2.909 14.327 -9.384 1.00 62.19 173 ARG A N 1
ATOM 1308 C CA . ARG A 1 173 ? -1.592 14.882 -9.752 1.00 62.19 173 ARG A CA 1
ATOM 1309 C C . ARG A 1 173 ? -1.602 15.577 -11.117 1.00 62.19 173 ARG A C 1
ATOM 1311 O O . ARG A 1 173 ? -1.350 14.932 -12.138 1.00 62.19 173 ARG A O 1
ATOM 1318 N N . PRO A 1 174 ? -1.843 16.898 -11.160 1.00 58.62 174 PRO A N 1
ATOM 1319 C CA . PRO A 1 174 ? -1.915 17.641 -12.417 1.00 58.62 174 PRO A CA 1
ATOM 1320 C C . PRO A 1 174 ? -0.574 17.699 -13.167 1.00 58.62 174 PRO A C 1
ATOM 1322 O O . PRO A 1 174 ? -0.560 17.888 -14.379 1.00 58.62 174 PRO A O 1
ATOM 1325 N N . ASP A 1 175 ? 0.549 17.508 -12.472 1.00 64.06 175 ASP A N 1
ATOM 1326 C CA . ASP A 1 175 ? 1.902 17.441 -13.035 1.00 64.06 175 ASP A CA 1
ATOM 1327 C C . ASP A 1 175 ? 2.264 16.064 -13.617 1.00 64.06 175 ASP A C 1
ATOM 1329 O O . ASP A 1 175 ? 3.248 15.945 -14.346 1.00 64.06 175 ASP A O 1
ATOM 1333 N N . MET A 1 176 ? 1.470 15.031 -13.319 1.00 63.38 176 MET A N 1
ATOM 1334 C CA . MET A 1 176 ? 1.729 13.639 -13.708 1.00 63.38 176 MET A CA 1
ATOM 1335 C C . MET A 1 176 ? 0.572 13.023 -14.498 1.00 63.38 176 MET A C 1
ATOM 1337 O O . MET A 1 176 ? 0.466 11.798 -14.595 1.00 63.38 176 MET A O 1
ATOM 1341 N N . PHE A 1 177 ? -0.293 13.859 -15.071 1.00 64.50 177 PHE A N 1
ATOM 1342 C CA . PHE A 1 177 ? -1.461 13.396 -15.805 1.00 64.50 177 PHE A CA 1
ATOM 1343 C C . PHE A 1 177 ? -1.088 12.424 -16.929 1.00 64.50 177 PHE A C 1
ATOM 1345 O 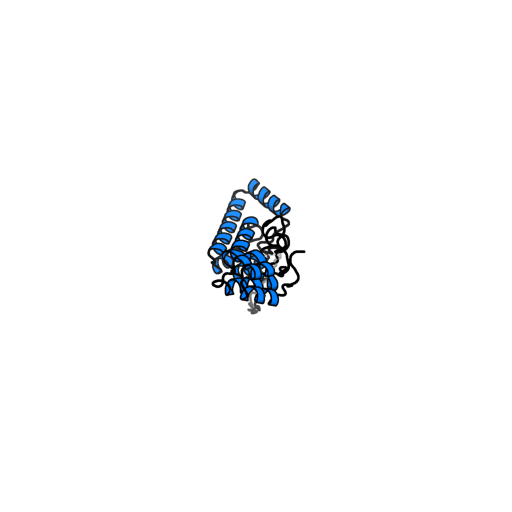O . PHE A 1 177 ? -0.141 12.652 -17.680 1.00 64.50 177 PHE A O 1
ATOM 1352 N N . GLY A 1 178 ? -1.823 11.313 -17.020 1.00 70.19 178 GLY A N 1
ATOM 1353 C CA . GLY A 1 178 ? -1.676 10.345 -18.108 1.00 70.19 178 GLY A CA 1
ATOM 1354 C C . GLY A 1 178 ? -0.388 9.516 -18.069 1.00 70.19 178 GLY A C 1
ATOM 1355 O O . GLY A 1 178 ? -0.179 8.678 -18.952 1.00 70.19 178 GLY A O 1
ATOM 1356 N N . HIS A 1 179 ? 0.471 9.700 -17.061 1.00 81.50 179 HIS A N 1
ATOM 1357 C CA . HIS A 1 179 ? 1.642 8.854 -16.868 1.00 81.50 179 HIS A CA 1
ATOM 1358 C C . HIS A 1 179 ? 1.241 7.512 -16.256 1.00 81.50 179 HIS A C 1
ATOM 1360 O O . HIS A 1 179 ? 0.466 7.453 -15.305 1.00 81.50 179 HIS A O 1
ATOM 1366 N N . THR A 1 180 ? 1.793 6.434 -16.813 1.00 88.31 180 THR A N 1
ATOM 1367 C CA . THR A 1 180 ? 1.741 5.090 -16.230 1.00 88.31 180 THR A CA 1
ATOM 1368 C C . THR A 1 180 ? 2.941 4.858 -15.319 1.00 88.31 180 THR A C 1
ATOM 1370 O O . THR A 1 180 ? 3.975 5.522 -15.449 1.00 88.31 180 THR A O 1
ATOM 1373 N N . ALA A 1 181 ? 2.857 3.866 -14.430 1.00 89.31 181 ALA A N 1
ATOM 1374 C CA . ALA A 1 181 ? 3.963 3.489 -13.548 1.00 89.31 181 ALA A CA 1
ATOM 1375 C C . ALA A 1 181 ? 5.258 3.190 -14.331 1.00 89.31 181 ALA A C 1
ATOM 1377 O O . ALA A 1 181 ? 6.357 3.551 -13.901 1.00 89.31 181 ALA A O 1
ATOM 1378 N N . LEU A 1 182 ? 5.127 2.601 -15.525 1.00 91.06 182 LEU A N 1
ATOM 1379 C CA . LEU A 1 182 ? 6.247 2.355 -16.432 1.00 91.06 182 LEU A CA 1
ATOM 1380 C C . LEU A 1 182 ? 6.849 3.656 -16.977 1.00 91.06 182 LEU A C 1
ATOM 1382 O O . LEU A 1 182 ? 8.073 3.799 -16.989 1.00 91.06 182 LEU A O 1
ATOM 1386 N N . ALA A 1 183 ? 6.016 4.624 -17.373 1.00 88.88 183 ALA A N 1
ATOM 1387 C CA . ALA A 1 183 ? 6.490 5.933 -17.817 1.00 88.88 183 ALA A CA 1
ATOM 1388 C C . ALA A 1 183 ? 7.297 6.646 -16.717 1.00 88.88 183 ALA A C 1
ATOM 1390 O O . ALA A 1 183 ? 8.339 7.233 -17.013 1.00 88.88 183 ALA A O 1
ATOM 1391 N N . LEU A 1 184 ? 6.879 6.526 -15.450 1.00 88.25 184 LEU A N 1
ATOM 1392 C CA . LEU A 1 184 ? 7.615 7.079 -14.306 1.00 88.25 184 LEU A CA 1
ATOM 1393 C C . LEU A 1 184 ? 8.979 6.417 -14.117 1.00 88.25 184 LEU A C 1
ATOM 1395 O O . LEU A 1 184 ? 9.990 7.109 -13.992 1.00 88.25 184 LEU A O 1
ATOM 1399 N N . ALA A 1 185 ? 9.034 5.083 -14.167 1.00 90.19 185 ALA A N 1
ATOM 1400 C CA . ALA A 1 185 ? 10.293 4.350 -14.048 1.00 90.19 185 ALA A CA 1
ATOM 1401 C C . ALA A 1 185 ? 11.314 4.768 -15.125 1.00 90.19 185 ALA A C 1
ATOM 1403 O O . ALA A 1 185 ? 12.507 4.912 -14.838 1.00 90.19 185 ALA A O 1
ATOM 1404 N N . VAL A 1 186 ? 10.844 5.011 -16.355 1.00 90.12 186 VAL A N 1
ATOM 1405 C CA . VAL A 1 186 ? 11.676 5.493 -17.468 1.00 90.12 186 VAL A CA 1
ATOM 1406 C C . VAL A 1 186 ? 12.104 6.946 -17.263 1.00 90.12 186 VAL A C 1
ATOM 1408 O O . VAL A 1 186 ? 13.294 7.247 -17.380 1.00 90.12 186 VAL A O 1
ATOM 1411 N N . GLN A 1 187 ? 11.172 7.840 -16.917 1.00 88.00 187 GLN A N 1
ATOM 1412 C CA . GLN A 1 187 ? 11.450 9.261 -16.667 1.00 88.00 187 GLN A CA 1
ATOM 1413 C C . GLN A 1 187 ? 12.533 9.440 -15.598 1.00 88.00 187 GLN A C 1
ATOM 1415 O O . GLN A 1 187 ? 13.412 10.294 -15.721 1.00 88.00 187 GLN A O 1
ATOM 1420 N N . TRP A 1 188 ? 12.499 8.595 -14.571 1.00 88.31 188 TRP A N 1
ATOM 1421 C CA . TRP A 1 188 ? 13.422 8.639 -13.442 1.00 88.31 188 TRP A CA 1
ATOM 1422 C C . TRP A 1 188 ? 14.707 7.845 -13.668 1.00 88.31 188 TRP A C 1
ATOM 1424 O O . TRP A 1 188 ? 15.550 7.763 -12.776 1.00 88.31 188 TRP A O 1
ATOM 1434 N N . ARG A 1 189 ? 14.882 7.283 -14.871 1.00 91.12 189 ARG A N 1
ATOM 1435 C CA . ARG A 1 189 ? 16.065 6.513 -15.268 1.00 91.12 189 ARG A CA 1
ATOM 1436 C C . ARG A 1 189 ? 16.342 5.359 -14.304 1.00 91.12 189 ARG A C 1
ATOM 1438 O O . ARG A 1 189 ? 17.482 5.157 -13.885 1.00 91.12 189 ARG A O 1
ATOM 1445 N N . ASN A 1 190 ? 15.308 4.577 -13.992 1.00 91.56 190 ASN A N 1
ATOM 1446 C CA . ASN A 1 190 ? 15.410 3.363 -13.184 1.00 91.56 190 ASN A CA 1
ATOM 1447 C C . ASN A 1 190 ? 15.148 2.101 -14.043 1.00 91.56 190 ASN A C 1
ATOM 1449 O O . ASN A 1 190 ? 14.044 1.548 -14.009 1.00 91.56 190 ASN A O 1
ATOM 1453 N N . PRO A 1 191 ? 16.139 1.624 -14.834 1.00 93.00 191 PRO A N 1
ATOM 1454 C CA . PRO A 1 191 ? 15.975 0.444 -15.685 1.00 93.00 191 PRO A CA 1
ATOM 1455 C C . PRO A 1 191 ? 15.559 -0.832 -14.937 1.00 93.00 191 PRO A C 1
ATOM 1457 O O . PRO A 1 191 ? 14.687 -1.529 -15.451 1.00 93.00 191 PRO A O 1
ATOM 1460 N N . PRO A 1 192 ? 16.107 -1.155 -13.743 1.00 93.69 192 PRO A N 1
ATOM 1461 C CA . PRO A 1 192 ? 15.663 -2.327 -12.985 1.00 93.69 192 PRO A CA 1
ATOM 1462 C C . PRO A 1 192 ? 14.162 -2.312 -12.683 1.00 93.69 192 PRO A C 1
ATOM 1464 O O . PRO A 1 192 ? 13.494 -3.334 -12.821 1.00 93.69 192 PRO A O 1
ATOM 1467 N N . LEU A 1 193 ? 13.620 -1.147 -12.321 1.00 93.50 193 LEU A N 1
ATOM 1468 C CA . LEU A 1 193 ? 12.193 -0.976 -12.062 1.00 93.50 193 LEU A CA 1
ATOM 1469 C C . LEU A 1 193 ? 11.358 -1.104 -13.334 1.00 93.50 193 LEU A C 1
ATOM 1471 O O . LEU A 1 193 ? 10.343 -1.792 -13.322 1.00 93.50 193 LEU A O 1
ATOM 1475 N N . ALA A 1 194 ? 11.800 -0.495 -14.437 1.00 93.56 194 ALA A N 1
ATOM 1476 C CA . ALA A 1 194 ? 11.108 -0.605 -15.718 1.00 93.56 194 ALA A CA 1
ATOM 1477 C C . ALA A 1 194 ? 11.024 -2.065 -16.200 1.00 93.5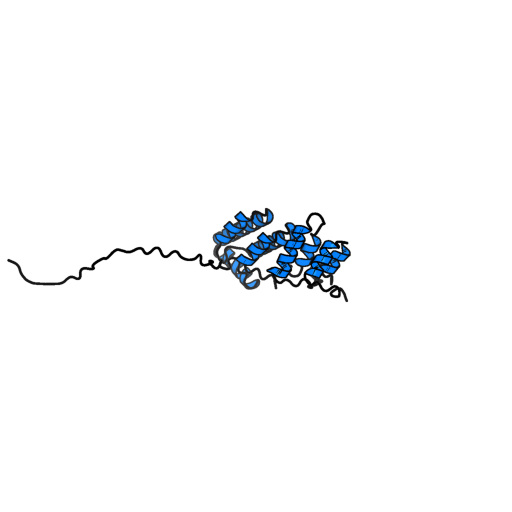6 194 ALA A C 1
ATOM 1479 O O . ALA A 1 194 ? 9.971 -2.505 -16.655 1.00 93.56 194 ALA A O 1
ATOM 1480 N N . LEU A 1 195 ? 12.108 -2.835 -16.052 1.00 94.81 195 LEU A N 1
ATOM 1481 C CA . LEU A 1 195 ? 12.130 -4.259 -16.395 1.00 94.81 195 LEU A CA 1
ATOM 1482 C C . LEU A 1 195 ? 11.183 -5.083 -15.517 1.00 94.81 195 LEU A C 1
ATOM 1484 O O . LEU A 1 195 ? 10.494 -5.956 -16.036 1.00 94.81 195 LEU A O 1
ATOM 1488 N N . GLU A 1 196 ? 11.120 -4.800 -14.214 1.00 94.75 196 GLU A N 1
ATOM 1489 C CA . GLU A 1 196 ? 10.181 -5.488 -13.320 1.00 94.75 196 GLU A CA 1
ATOM 1490 C C . GLU A 1 196 ? 8.727 -5.168 -13.686 1.00 94.75 196 GLU A C 1
ATOM 1492 O O . GLU A 1 196 ? 7.901 -6.071 -13.754 1.00 94.75 196 GLU A O 1
ATOM 1497 N N . LEU A 1 197 ? 8.413 -3.905 -13.989 1.00 93.81 197 LEU A N 1
ATOM 1498 C CA . LEU A 1 197 ? 7.071 -3.508 -14.420 1.00 93.81 197 LEU A CA 1
ATOM 1499 C C . LEU A 1 197 ? 6.665 -4.213 -15.722 1.00 93.81 197 LEU A C 1
ATOM 1501 O O . LEU A 1 197 ? 5.554 -4.727 -15.814 1.00 93.81 197 LEU A O 1
ATOM 1505 N N . LEU A 1 198 ? 7.569 -4.304 -16.702 1.00 95.12 198 LEU A N 1
ATOM 1506 C CA . LEU A 1 198 ? 7.335 -5.067 -17.934 1.00 95.12 198 LEU A CA 1
ATOM 1507 C C . LEU A 1 198 ? 7.118 -6.561 -17.650 1.00 95.12 198 LEU A C 1
ATOM 1509 O O . LEU A 1 198 ? 6.218 -7.169 -18.226 1.00 95.12 198 LEU A O 1
ATOM 1513 N N . ALA A 1 199 ? 7.898 -7.150 -16.737 1.00 95.00 199 ALA A N 1
ATOM 1514 C CA . ALA A 1 199 ? 7.734 -8.547 -16.330 1.00 95.00 199 ALA A CA 1
ATOM 1515 C C . ALA A 1 199 ? 6.387 -8.806 -15.631 1.00 95.00 199 ALA A C 1
ATOM 1517 O O . ALA A 1 199 ? 5.828 -9.894 -15.759 1.00 95.00 199 ALA A O 1
ATOM 1518 N N . LEU A 1 200 ? 5.851 -7.801 -14.937 1.00 93.69 200 LEU A N 1
ATOM 1519 C CA . LEU A 1 200 ? 4.525 -7.819 -14.316 1.00 93.69 200 LEU A CA 1
ATOM 1520 C C . LEU A 1 200 ? 3.381 -7.487 -15.298 1.00 93.69 200 LEU A C 1
ATOM 1522 O O . LEU A 1 200 ? 2.225 -7.438 -14.885 1.00 93.69 200 LEU A O 1
ATOM 1526 N N . GLY A 1 201 ? 3.673 -7.284 -16.588 1.00 92.94 201 GLY A N 1
ATOM 1527 C CA . GLY A 1 201 ? 2.663 -7.055 -17.626 1.00 92.94 201 GLY A CA 1
ATOM 1528 C C . GLY A 1 201 ? 2.306 -5.587 -17.871 1.00 92.94 201 GLY A C 1
ATOM 1529 O O . GLY A 1 201 ? 1.224 -5.304 -18.395 1.00 92.94 201 GLY A O 1
ATOM 1530 N N . ALA A 1 202 ? 3.183 -4.646 -17.506 1.00 91.88 202 ALA A N 1
ATOM 1531 C CA . ALA A 1 202 ? 3.027 -3.257 -17.923 1.00 91.88 202 ALA A CA 1
ATOM 1532 C C . ALA A 1 202 ? 3.109 -3.139 -19.458 1.00 91.88 202 ALA A C 1
ATOM 1534 O O . ALA A 1 202 ? 4.033 -3.663 -20.080 1.00 91.88 202 ALA A O 1
ATOM 1535 N N . ASP A 1 203 ? 2.158 -2.437 -20.070 1.00 89.88 203 ASP A N 1
ATOM 1536 C CA . ASP A 1 203 ? 2.111 -2.196 -21.509 1.00 89.88 203 ASP A CA 1
ATOM 1537 C C . ASP A 1 203 ? 2.964 -0.963 -21.859 1.00 89.88 203 ASP A C 1
ATOM 1539 O O . ASP A 1 203 ? 2.616 0.156 -21.469 1.00 89.88 203 ASP A O 1
ATOM 1543 N N . PRO A 1 204 ? 4.066 -1.119 -22.618 1.00 88.56 204 PRO A N 1
ATOM 1544 C CA . PRO A 1 204 ? 4.913 0.003 -23.019 1.00 88.56 204 PRO A CA 1
ATOM 1545 C C . PRO A 1 204 ? 4.211 1.002 -23.946 1.00 88.56 204 PRO A C 1
ATOM 1547 O O . PRO A 1 204 ? 4.687 2.126 -24.089 1.00 88.56 204 PRO A O 1
ATOM 1550 N N . ASN A 1 205 ? 3.092 0.618 -24.568 1.00 86.06 205 ASN A N 1
ATOM 1551 C CA . ASN A 1 205 ? 2.291 1.500 -25.418 1.00 86.06 205 ASN A CA 1
ATOM 1552 C C . ASN A 1 205 ? 1.183 2.217 -24.638 1.00 86.06 205 ASN A C 1
ATOM 1554 O O . ASN A 1 205 ? 0.475 3.052 -25.206 1.00 86.06 205 ASN A O 1
ATOM 1558 N N . LYS A 1 206 ? 1.016 1.898 -23.350 1.00 75.25 206 LYS A N 1
ATOM 1559 C CA . LYS A 1 206 ? 0.043 2.537 -22.474 1.00 75.25 206 LYS A CA 1
ATOM 1560 C C . LYS A 1 206 ? 0.731 3.721 -21.789 1.00 75.25 206 LYS A C 1
ATOM 1562 O O . LYS A 1 206 ? 1.548 3.581 -20.881 1.00 75.25 206 LYS A O 1
ATOM 1567 N N . GLY A 1 207 ? 0.444 4.906 -22.315 1.00 64.19 207 GLY A N 1
ATOM 1568 C CA . GLY A 1 207 ? 1.016 6.197 -21.936 1.00 64.19 207 GLY A CA 1
ATOM 1569 C C . GLY A 1 207 ? 0.468 7.288 -22.860 1.00 64.19 207 GLY A C 1
ATOM 1570 O O . GLY A 1 207 ? -0.102 6.968 -23.901 1.00 64.19 207 GLY A O 1
ATOM 1571 N N . HIS A 1 208 ? 0.579 8.552 -22.447 1.00 52.75 208 HIS A N 1
ATOM 1572 C CA . HIS A 1 208 ? -0.131 9.704 -23.018 1.00 52.75 208 HIS A CA 1
ATOM 1573 C C . HIS A 1 208 ? -0.319 9.680 -24.558 1.00 52.75 208 HIS A C 1
ATOM 1575 O O . HIS A 1 208 ? 0.639 9.812 -25.324 1.00 52.75 208 HIS A O 1
ATOM 1581 N N . ARG A 1 209 ? -1.586 9.542 -24.982 1.00 39.16 209 ARG A N 1
ATOM 1582 C CA . ARG A 1 209 ? -2.147 10.221 -26.162 1.00 39.16 209 ARG A CA 1
ATOM 1583 C C . ARG A 1 209 ? -2.622 11.606 -25.756 1.00 39.16 209 ARG A C 1
ATOM 1585 O O . ARG A 1 209 ? -3.057 11.731 -24.590 1.00 39.16 209 ARG A O 1
#

Foldseek 3Di:
DDDDYDDDDDDDDDDDDDDPDPDDPDPPQLAQAQEDDDPVVLVVVLVCCCVPPVPLNVQLDVLLVQLLVCLLVVVLVSNVVSLSPGHHPSYDNVSLVNSLLSNQQVVLPLSSNCSSCSNHVPVCPPPPPSLCSLLSLLVRCDVVCVVSSLSSNCSCCPVVVHDQLRADPCVPDVPRGFDGSLNSCVVVVPVVSNVSSVVSPHDPPRGDD

pLDDT: mean 75.97, std 21.21, range [27.28, 95.12]